Protein AF-X0X326-F1 (afdb_monomer_lite)

Secondary structure (DSSP, 8-state):
-TTSHHHHHHHHHHS--EEEE--HHHHHHHHHHHTTSS----GGG-SS-HHHHHHHHHHHHHHHHTTSSEEEE-TT--HHHHHHHHHHHHHHHHHHHSSS------GGG-TT-S--PPEEEEETTEEEEE---TTGGGGHHHHHHHTT--SEEEEEEEHHHIIIIIHHHHHHHHHTT-EEEEEEE-SSGGG-SHHHHHHHHHHHHHTT--TTSEEEEEESHHHHHHHHHHHHHGGG---EEEEE-STT-

Organism: NCBI:txid412755

Sequence (249 aa):
ALVSPDNRRLMAEAGLLACLEATPDTILRRLQEWEQKPPSERPLLAGPDPLGRIRELKARRQPLYALADVIVETDSLAPPEVAERVAAGWRKLGAWALGCPLRLTLPEERESAGSGEPVWVEAPSARYPVFVEWGALSRLGERMREVGLAERAFIVTDELVGARHGGRVQHALAEAGFESHSCAVPPVEQSKTLETASRIYDWLISHRAERGQAILALGGGMVGDLAGFVAATFLRGVPLVQLPTSLLA

InterPro domains:
  IPR027417 P-loop containing nucleoside triphosphate hydrolase [G3DSA:3.40.50.300] (1-92)
  IPR030960 3-dehydroquinate synthase, N-terminal domain [PF01761] (183-249)
  IPR031322 Shikimate kinase/gluconokinase [PF01202] (3-86)
  IPR050071 Dehydroquinate Synthase [PTHR43622] (119-249)

pLDDT: mean 83.61, std 16.13, range [33.44, 98.38]

Radius of gyration: 22.59 Å; chains: 1; bounding box: 55×41×55 Å

Structure (mmCIF, N/CA/C/O backbone):
data_AF-X0X326-F1
#
_entry.id   AF-X0X326-F1
#
loop_
_atom_site.group_PDB
_atom_site.id
_atom_site.type_symbol
_atom_site.label_atom_id
_atom_site.label_alt_id
_atom_site.label_comp_id
_atom_site.label_asym_id
_atom_site.label_entity_id
_atom_site.label_seq_id
_atom_site.pdbx_PDB_ins_code
_atom_site.Cartn_x
_atom_site.Cartn_y
_atom_site.Cartn_z
_atom_site.occupancy
_atom_site.B_iso_or_equiv
_atom_site.auth_seq_id
_atom_site.auth_comp_id
_atom_site.auth_asym_id
_atom_site.auth_atom_id
_atom_site.pdbx_PDB_model_num
ATOM 1 N N . ALA A 1 1 ? 12.339 -15.086 -17.473 1.00 60.28 1 ALA A N 1
ATOM 2 C CA . ALA A 1 1 ? 11.183 -15.996 -17.358 1.00 60.28 1 ALA A CA 1
ATOM 3 C C . ALA A 1 1 ? 10.793 -16.619 -18.705 1.00 60.28 1 ALA A C 1
ATOM 5 O O . ALA A 1 1 ? 10.937 -17.824 -18.827 1.00 60.28 1 ALA A O 1
ATOM 6 N N . LEU A 1 2 ? 10.435 -15.833 -19.733 1.00 68.25 2 LEU A N 1
ATOM 7 C CA . LEU A 1 2 ? 9.996 -16.331 -21.058 1.00 68.25 2 LEU A CA 1
ATOM 8 C C . LEU A 1 2 ? 11.038 -17.163 -21.850 1.00 68.25 2 LEU A C 1
ATOM 10 O O . LEU A 1 2 ? 10.730 -17.784 -22.861 1.00 68.25 2 LEU A O 1
ATOM 14 N N . VAL A 1 3 ? 12.303 -17.180 -21.423 1.00 75.19 3 VAL A N 1
ATOM 15 C CA . VAL A 1 3 ? 13.356 -17.982 -22.073 1.00 75.19 3 VAL A CA 1
ATOM 16 C C . VAL A 1 3 ? 13.203 -19.478 -21.760 1.00 75.19 3 VAL A C 1
ATOM 18 O O . VAL A 1 3 ? 13.517 -20.304 -22.616 1.00 75.19 3 VAL A O 1
ATOM 21 N N . SER A 1 4 ? 12.662 -19.824 -20.586 1.00 83.56 4 SER A N 1
ATOM 22 C CA . SER A 1 4 ? 12.385 -21.214 -20.206 1.00 83.56 4 SER A CA 1
ATOM 23 C C . SER A 1 4 ? 11.128 -21.733 -20.923 1.00 83.56 4 SER A C 1
ATOM 25 O O . SER A 1 4 ? 10.095 -21.062 -20.845 1.00 83.56 4 SER A O 1
ATOM 27 N N . PRO A 1 5 ? 11.178 -22.899 -21.597 1.00 76.06 5 PRO A N 1
ATOM 28 C CA . PRO A 1 5 ? 10.008 -23.515 -22.226 1.00 76.06 5 PRO A CA 1
ATOM 29 C C . PRO A 1 5 ? 8.851 -23.780 -21.254 1.00 76.06 5 PRO A C 1
ATOM 31 O O . PRO A 1 5 ? 7.709 -23.471 -21.591 1.00 76.06 5 PRO A O 1
ATOM 34 N N . ASP A 1 6 ? 9.141 -24.264 -20.044 1.00 77.06 6 ASP A N 1
ATOM 35 C CA . ASP A 1 6 ? 8.113 -24.597 -19.048 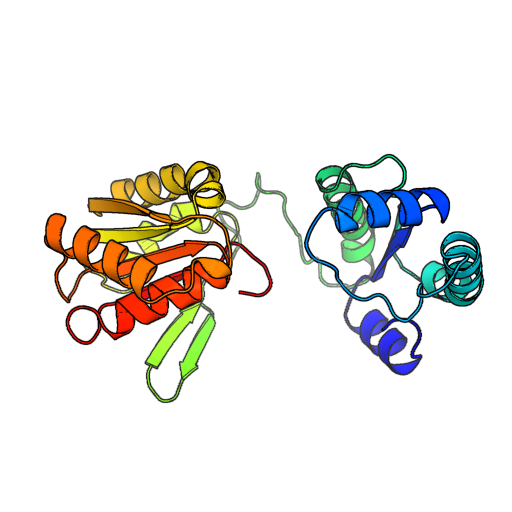1.00 77.06 6 ASP A CA 1
ATOM 36 C C . ASP A 1 6 ? 7.364 -23.347 -18.580 1.00 77.06 6 ASP A C 1
ATOM 38 O O . ASP A 1 6 ? 6.135 -23.319 -18.536 1.00 77.06 6 ASP A O 1
ATOM 42 N N . ASN A 1 7 ? 8.098 -22.257 -18.336 1.00 79.19 7 ASN A N 1
ATOM 43 C CA . ASN A 1 7 ? 7.487 -20.986 -17.956 1.00 79.19 7 ASN A CA 1
ATOM 44 C C . ASN A 1 7 ? 6.649 -20.405 -19.096 1.00 79.19 7 ASN A C 1
ATOM 46 O O . ASN A 1 7 ? 5.605 -19.824 -18.829 1.00 79.19 7 ASN A O 1
ATOM 50 N N . ARG A 1 8 ? 7.082 -20.552 -20.358 1.00 76.50 8 ARG A N 1
ATOM 51 C CA . ARG A 1 8 ? 6.279 -20.102 -21.508 1.00 76.50 8 ARG A CA 1
ATOM 52 C C . ARG A 1 8 ? 4.949 -20.829 -21.572 1.00 76.50 8 ARG A C 1
ATOM 54 O O . ARG A 1 8 ? 3.933 -20.180 -21.777 1.00 76.50 8 ARG A O 1
ATOM 61 N N . ARG A 1 9 ? 4.965 -22.149 -21.384 1.00 70.75 9 ARG A N 1
ATOM 62 C CA . ARG A 1 9 ? 3.750 -22.959 -21.390 1.00 70.75 9 ARG A CA 1
ATOM 63 C C . ARG A 1 9 ? 2.790 -22.521 -20.286 1.00 70.75 9 ARG A C 1
ATOM 65 O O . ARG A 1 9 ? 1.645 -22.213 -20.583 1.00 70.75 9 ARG A O 1
ATOM 72 N N . LEU A 1 10 ? 3.278 -22.410 -19.049 1.00 74.06 10 LEU A N 1
ATOM 73 C CA . LEU A 1 10 ? 2.459 -21.965 -17.918 1.00 74.06 10 LEU A CA 1
ATOM 74 C C . LEU A 1 10 ? 1.890 -20.558 -18.132 1.00 74.06 10 LEU A C 1
ATOM 76 O O . LEU A 1 10 ? 0.732 -20.311 -17.823 1.00 74.06 10 LEU A O 1
ATOM 80 N N . MET A 1 11 ? 2.685 -19.636 -18.679 1.00 71.50 11 MET A N 1
ATOM 81 C CA . MET A 1 11 ? 2.217 -18.278 -18.956 1.00 71.50 11 MET A CA 1
ATOM 82 C C . MET A 1 11 ? 1.165 -18.235 -20.069 1.00 71.50 11 MET A C 1
ATOM 84 O O . MET A 1 11 ? 0.199 -17.495 -19.933 1.00 71.50 11 MET A O 1
ATOM 88 N N . ALA A 1 12 ? 1.331 -19.035 -21.127 1.00 69.38 12 ALA A N 1
ATOM 89 C CA . ALA A 1 12 ? 0.363 -19.134 -22.219 1.00 69.38 12 ALA A CA 1
ATOM 90 C C . ALA A 1 12 ? -0.964 -19.773 -21.772 1.00 69.38 12 ALA A C 1
ATOM 92 O O . ALA A 1 12 ? -2.023 -19.411 -22.271 1.00 69.38 12 ALA A O 1
ATOM 93 N N . GLU A 1 13 ? -0.919 -20.710 -20.820 1.00 68.12 13 GLU A N 1
ATOM 94 C CA . GLU A 1 13 ? -2.116 -21.324 -20.232 1.00 68.12 13 GLU A CA 1
ATOM 95 C C . GLU A 1 13 ? -2.805 -20.399 -19.204 1.00 68.12 13 GLU A C 1
ATOM 97 O O . GLU A 1 13 ? -4.013 -20.497 -19.002 1.00 68.12 13 GLU A O 1
ATOM 102 N N . ALA A 1 14 ? -2.061 -19.491 -18.560 1.00 70.50 14 ALA A N 1
ATOM 103 C CA . ALA A 1 14 ? -2.564 -18.649 -17.471 1.00 70.50 14 ALA A CA 1
ATOM 104 C C . ALA A 1 14 ? -3.168 -17.304 -17.916 1.00 70.50 14 ALA A C 1
ATOM 106 O O . ALA A 1 14 ? -3.918 -16.696 -17.150 1.00 70.50 14 ALA A O 1
ATOM 107 N N . GLY A 1 15 ? -2.850 -16.805 -19.114 1.00 74.06 15 GLY A N 1
ATOM 108 C CA . GLY A 1 15 ? -3.414 -15.546 -19.595 1.00 74.06 15 GLY A CA 1
ATOM 109 C C . GLY A 1 15 ? -2.684 -14.940 -20.787 1.00 74.06 15 GLY A C 1
ATOM 110 O O . GLY A 1 15 ? -1.936 -15.603 -21.493 1.00 74.06 15 GLY A O 1
ATOM 111 N N . LEU A 1 16 ? -2.928 -13.648 -21.002 1.00 80.50 16 LEU A N 1
ATOM 112 C CA . LEU A 1 16 ? -2.357 -12.890 -22.111 1.00 80.50 16 LEU A CA 1
ATOM 113 C C . LEU A 1 16 ? -0.905 -12.494 -21.834 1.00 80.50 16 LEU A C 1
ATOM 115 O O . LEU A 1 16 ? -0.589 -11.867 -20.819 1.00 80.50 16 LEU A O 1
A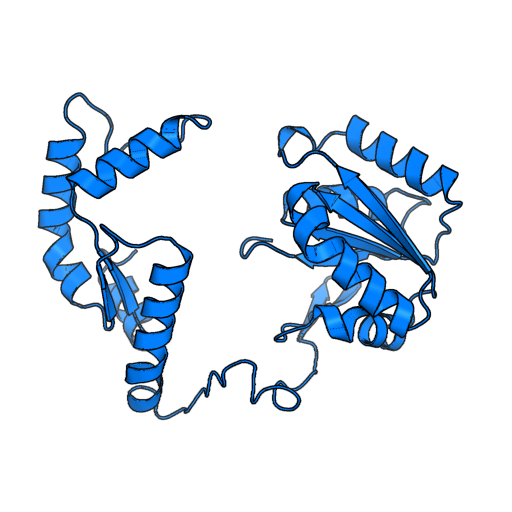TOM 119 N N . LEU A 1 17 ? -0.039 -12.776 -22.796 1.00 82.25 17 LEU A N 1
ATOM 120 C CA . LEU A 1 17 ? 1.360 -12.389 -22.807 1.00 82.25 17 LEU A CA 1
ATOM 121 C C . LEU A 1 17 ? 1.542 -11.060 -23.544 1.00 82.25 17 LEU A C 1
ATOM 123 O O . LEU A 1 17 ? 1.350 -10.968 -24.755 1.00 82.25 17 LEU A O 1
ATOM 127 N N . ALA A 1 18 ? 1.978 -10.029 -22.819 1.00 88.62 18 ALA A N 1
ATOM 128 C CA . ALA A 1 18 ? 2.386 -8.754 -23.403 1.00 88.62 18 ALA A CA 1
ATOM 129 C C . ALA A 1 18 ? 3.917 -8.608 -23.400 1.00 88.62 18 ALA A C 1
ATOM 131 O O . ALA A 1 18 ? 4.566 -8.757 -22.362 1.00 88.62 18 ALA A O 1
ATOM 132 N N . CYS A 1 19 ? 4.500 -8.278 -24.551 1.00 89.06 19 CYS A N 1
ATOM 133 C CA . CYS A 1 19 ? 5.911 -7.943 -24.708 1.00 89.06 19 CYS A CA 1
ATOM 134 C C . CYS A 1 19 ? 6.078 -6.438 -24.947 1.00 89.06 19 CYS A C 1
ATOM 136 O O . CYS A 1 19 ? 5.490 -5.875 -25.869 1.00 89.06 19 CYS A O 1
ATOM 138 N N . LEU A 1 20 ? 6.896 -5.788 -24.115 1.00 93.94 20 LEU A N 1
ATOM 139 C CA . LEU A 1 20 ? 7.292 -4.395 -24.303 1.00 93.94 20 LEU A CA 1
ATOM 140 C C . LEU A 1 20 ? 8.589 -4.359 -25.111 1.00 93.94 20 LEU A C 1
ATOM 142 O O . LEU A 1 20 ? 9.641 -4.776 -24.626 1.00 93.94 20 LEU A O 1
ATOM 146 N N . GLU A 1 21 ? 8.497 -3.871 -26.339 1.00 92.06 21 GLU A N 1
ATOM 147 C CA . GLU A 1 21 ? 9.585 -3.851 -27.305 1.00 92.06 21 GLU A CA 1
ATOM 148 C C . GLU A 1 21 ? 10.222 -2.457 -27.364 1.00 92.06 21 GLU A C 1
ATOM 150 O O . GLU A 1 21 ? 9.542 -1.433 -27.260 1.00 92.06 21 GLU A O 1
ATOM 155 N N . ALA A 1 22 ? 11.546 -2.406 -27.485 1.00 93.44 22 ALA A N 1
ATOM 156 C CA . ALA A 1 22 ? 12.295 -1.157 -27.612 1.00 93.44 22 ALA A CA 1
ATOM 157 C C . ALA A 1 22 ? 13.581 -1.383 -28.404 1.00 93.44 22 ALA A C 1
ATOM 159 O O . ALA A 1 22 ? 14.218 -2.436 -28.284 1.00 93.44 22 ALA A O 1
ATOM 160 N N . THR A 1 23 ? 14.020 -0.408 -29.195 1.00 93.50 23 THR A N 1
ATOM 161 C CA . THR A 1 23 ? 15.318 -0.496 -29.881 1.00 93.50 23 THR A CA 1
ATOM 162 C C . THR A 1 23 ? 16.475 -0.621 -28.875 1.00 93.50 23 THR A C 1
ATOM 164 O O . THR A 1 23 ? 16.384 -0.097 -27.760 1.00 93.50 23 THR A O 1
ATOM 167 N N . PRO A 1 24 ? 17.581 -1.310 -29.231 1.00 93.75 24 PRO A N 1
ATOM 168 C CA . PRO A 1 24 ? 18.766 -1.400 -28.372 1.00 93.75 24 PRO A CA 1
ATOM 169 C C . PRO A 1 24 ? 19.257 -0.038 -27.871 1.00 93.75 24 PRO A C 1
ATOM 171 O O . PRO A 1 24 ? 19.632 0.094 -26.708 1.00 93.75 24 PRO A O 1
ATOM 174 N N . ASP A 1 25 ? 19.193 0.973 -28.735 1.00 92.94 25 ASP A N 1
ATOM 175 C CA . ASP A 1 25 ? 19.602 2.342 -28.447 1.00 92.94 25 ASP A CA 1
ATOM 176 C C . ASP A 1 25 ? 18.660 3.015 -27.431 1.00 92.94 25 ASP A C 1
ATOM 178 O O . ASP A 1 25 ? 19.130 3.598 -26.452 1.00 92.94 25 ASP A O 1
ATOM 182 N N . THR A 1 26 ? 17.334 2.853 -27.564 1.00 93.31 26 THR A N 1
ATOM 183 C CA . THR A 1 26 ? 16.389 3.328 -26.538 1.00 93.31 26 THR A CA 1
ATOM 184 C C . THR A 1 26 ? 16.575 2.612 -25.205 1.00 93.31 26 THR A C 1
ATOM 186 O O . THR A 1 26 ? 16.497 3.261 -24.160 1.00 93.31 26 THR A O 1
ATOM 189 N N . ILE A 1 27 ? 16.816 1.296 -25.218 1.00 91.75 27 ILE A N 1
ATOM 190 C CA . ILE A 1 27 ? 17.079 0.535 -23.993 1.00 91.75 27 ILE A CA 1
ATOM 191 C C . ILE A 1 27 ? 18.291 1.141 -23.291 1.00 91.75 27 ILE A C 1
ATOM 193 O O . ILE A 1 27 ? 18.153 1.560 -22.146 1.00 91.75 27 ILE A O 1
ATOM 197 N N . LEU A 1 28 ? 19.435 1.250 -23.976 1.00 90.81 28 LEU A N 1
ATOM 198 C CA . LEU A 1 28 ? 20.670 1.773 -23.390 1.00 90.81 28 LEU A CA 1
ATOM 199 C C . LEU A 1 28 ? 20.484 3.179 -22.812 1.00 90.81 28 LEU A C 1
ATOM 201 O O . LEU A 1 28 ? 20.848 3.407 -21.661 1.00 90.81 28 LEU A O 1
ATOM 205 N N . ARG A 1 29 ? 19.856 4.085 -23.571 1.00 90.38 29 ARG A N 1
ATOM 206 C CA . ARG A 1 29 ? 19.552 5.448 -23.113 1.00 90.38 29 ARG A CA 1
ATOM 207 C C . ARG A 1 29 ? 18.758 5.443 -21.803 1.00 90.38 29 ARG A C 1
ATOM 209 O O . ARG A 1 29 ? 19.161 6.092 -20.844 1.00 90.38 29 ARG A O 1
ATOM 216 N N . ARG A 1 30 ? 17.674 4.660 -21.727 1.00 89.56 30 ARG A N 1
ATOM 217 C CA . ARG A 1 30 ? 16.842 4.547 -20.513 1.00 89.56 30 ARG A CA 1
ATOM 218 C C . ARG A 1 30 ? 17.613 3.966 -19.330 1.00 89.56 30 ARG A C 1
ATOM 220 O O . ARG A 1 30 ? 17.341 4.334 -18.192 1.00 89.56 30 ARG A O 1
ATOM 227 N N . LEU A 1 31 ? 18.559 3.053 -19.575 1.00 86.38 31 LEU A N 1
ATOM 228 C CA . LEU A 1 31 ? 19.410 2.517 -18.509 1.00 86.38 31 LEU A CA 1
ATOM 229 C C . LEU A 1 31 ? 20.348 3.591 -17.952 1.00 86.38 31 LEU A C 1
ATOM 231 O O . LEU A 1 31 ? 20.452 3.713 -16.737 1.00 86.38 31 LEU A O 1
ATOM 235 N N . GLN A 1 32 ? 20.964 4.388 -18.826 1.00 83.31 32 GLN A N 1
ATOM 236 C CA . GLN A 1 32 ? 21.873 5.472 -18.442 1.00 83.31 32 GLN A CA 1
ATOM 237 C C . GLN A 1 32 ? 21.152 6.600 -17.690 1.00 83.31 32 GLN A C 1
ATOM 239 O O . GLN A 1 32 ? 21.672 7.117 -16.706 1.00 83.31 32 GLN A O 1
ATOM 244 N N . GLU A 1 33 ? 19.934 6.954 -18.109 1.00 81.50 33 GLU A N 1
ATOM 245 C CA . GLU A 1 33 ? 19.073 7.904 -17.388 1.00 81.50 33 GLU A CA 1
ATOM 246 C C . GLU A 1 33 ? 18.697 7.383 -15.987 1.00 81.50 33 GLU A C 1
ATOM 248 O O . GLU A 1 33 ? 18.594 8.157 -15.036 1.00 81.50 33 GLU A O 1
ATOM 253 N N . TRP A 1 34 ? 18.527 6.065 -15.836 1.00 68.69 34 TRP A N 1
ATOM 254 C CA . TRP A 1 34 ? 18.172 5.424 -14.567 1.00 68.69 34 TRP A CA 1
ATOM 255 C C . TRP A 1 34 ? 19.364 5.243 -13.611 1.00 68.69 34 TRP A C 1
ATOM 257 O O . TRP A 1 34 ? 19.184 5.319 -12.399 1.00 68.69 34 TRP A O 1
ATOM 267 N N . GLU A 1 35 ? 20.579 5.034 -14.127 1.00 59.47 35 GLU A N 1
ATOM 268 C CA . GLU A 1 35 ? 21.825 4.884 -13.345 1.00 59.47 35 GLU A CA 1
ATOM 269 C C . GLU A 1 35 ? 22.285 6.177 -12.642 1.00 59.47 35 GLU A C 1
ATOM 271 O O . GLU A 1 35 ? 23.213 6.150 -11.839 1.00 59.47 35 GLU A O 1
ATOM 276 N N . GLN A 1 36 ? 21.589 7.299 -12.858 1.00 57.00 36 GLN A N 1
ATOM 277 C CA . GLN A 1 36 ? 21.713 8.510 -12.033 1.00 57.00 36 GLN A CA 1
ATOM 278 C C . GLN A 1 36 ? 21.082 8.347 -10.623 1.00 57.00 36 GLN A C 1
ATOM 280 O O . GLN A 1 36 ? 21.156 9.258 -9.799 1.00 57.00 36 GLN A O 1
ATOM 285 N N . LYS A 1 37 ? 20.470 7.188 -10.328 1.00 55.09 37 LYS A N 1
ATOM 286 C CA . LYS A 1 37 ? 20.000 6.699 -9.010 1.00 55.09 37 LYS A CA 1
ATOM 287 C C . LYS A 1 37 ? 20.887 5.506 -8.576 1.00 55.09 37 LYS A C 1
ATOM 289 O O . LYS A 1 37 ? 21.534 4.936 -9.450 1.00 55.09 37 LYS A O 1
ATOM 294 N N . PRO A 1 38 ? 20.992 5.131 -7.277 1.00 49.06 38 PRO A N 1
ATOM 295 C CA . PRO A 1 38 ? 22.077 4.263 -6.788 1.00 49.06 38 PRO A CA 1
ATOM 296 C C . PRO A 1 38 ? 22.215 2.958 -7.593 1.00 49.06 38 PRO A C 1
ATOM 298 O O . PRO A 1 38 ? 21.210 2.434 -8.082 1.00 49.06 38 PRO A O 1
ATOM 301 N N . PRO A 1 39 ? 23.447 2.437 -7.753 1.00 54.22 39 PRO A N 1
ATOM 302 C CA . PRO A 1 39 ? 23.761 1.487 -8.810 1.00 54.22 39 PRO A CA 1
ATOM 303 C C . PRO A 1 39 ? 23.038 0.158 -8.594 1.00 54.22 39 PRO A C 1
ATOM 305 O O . PRO A 1 39 ? 23.301 -0.569 -7.639 1.00 54.22 39 PRO A O 1
ATOM 308 N N . SER A 1 40 ? 22.150 -0.192 -9.524 1.00 58.75 40 SER A N 1
ATOM 309 C CA . SER A 1 40 ? 21.741 -1.580 -9.710 1.00 58.75 40 SER A CA 1
ATOM 310 C C . SER A 1 40 ? 22.829 -2.275 -10.529 1.00 58.75 40 SER A C 1
ATOM 312 O O . SER A 1 40 ? 22.989 -1.953 -11.709 1.00 58.75 40 SER A O 1
ATOM 314 N N . GLU A 1 41 ? 23.582 -3.209 -9.949 1.00 66.62 41 GLU A N 1
ATOM 315 C CA . GLU A 1 41 ? 24.522 -4.020 -10.728 1.00 66.62 41 GLU A CA 1
ATOM 316 C C . GLU A 1 41 ? 23.772 -4.800 -11.819 1.00 66.62 41 GLU A C 1
ATOM 318 O O . GLU A 1 41 ? 22.749 -5.443 -11.570 1.00 66.62 41 GLU A O 1
ATOM 323 N N . ARG A 1 42 ? 24.281 -4.749 -13.057 1.00 77.00 42 ARG A N 1
ATOM 324 C CA . ARG A 1 42 ? 23.707 -5.438 -14.225 1.00 77.00 42 ARG A CA 1
ATOM 325 C C . ARG A 1 42 ? 24.728 -6.425 -14.798 1.00 77.00 42 ARG A C 1
ATOM 327 O O . ARG A 1 42 ? 25.344 -6.127 -15.820 1.00 77.00 42 ARG A O 1
ATOM 334 N N . PRO A 1 43 ? 24.887 -7.626 -14.209 1.00 81.62 43 PRO A N 1
ATOM 335 C CA . PRO A 1 43 ? 25.932 -8.577 -14.604 1.00 81.62 43 PRO A CA 1
ATOM 336 C C . PRO A 1 43 ? 25.921 -8.951 -16.093 1.00 81.62 43 PRO A C 1
ATOM 338 O O . PRO A 1 43 ? 26.966 -9.185 -16.688 1.00 81.62 43 PRO A O 1
ATOM 341 N N . LEU A 1 44 ? 24.742 -8.978 -16.728 1.00 82.31 44 LEU A N 1
ATOM 342 C CA . LEU A 1 44 ? 24.598 -9.312 -18.152 1.00 82.31 44 LEU A CA 1
ATOM 343 C C . LEU A 1 44 ? 25.025 -8.194 -19.112 1.00 82.31 44 LEU A C 1
ATOM 345 O O . LEU A 1 44 ? 25.181 -8.473 -20.300 1.00 82.31 44 LEU A O 1
ATOM 349 N N . LEU A 1 45 ? 25.173 -6.965 -18.615 1.00 83.25 45 LEU A N 1
ATOM 350 C CA . LEU A 1 45 ? 25.589 -5.780 -19.371 1.00 83.25 45 LEU A CA 1
ATOM 351 C C . LEU A 1 45 ? 26.927 -5.216 -18.869 1.00 83.25 45 LEU A C 1
ATOM 353 O O . LEU A 1 45 ? 27.348 -4.158 -19.324 1.00 83.25 45 LEU A O 1
ATOM 357 N N . ALA A 1 46 ? 27.590 -5.912 -17.942 1.00 75.75 46 ALA A N 1
ATOM 358 C CA . ALA A 1 46 ? 28.897 -5.527 -17.439 1.00 75.75 46 ALA A CA 1
ATOM 359 C C . ALA A 1 46 ? 29.954 -5.639 -18.550 1.00 75.75 46 ALA A C 1
ATOM 361 O O . ALA A 1 46 ? 30.003 -6.636 -19.274 1.00 75.75 46 ALA A O 1
ATOM 362 N N . GLY A 1 47 ? 30.811 -4.623 -18.667 1.00 79.50 47 GLY A N 1
ATOM 363 C CA . GLY A 1 47 ? 31.904 -4.588 -19.637 1.00 79.50 47 GLY A CA 1
ATOM 364 C C . GLY A 1 47 ? 31.911 -3.334 -20.522 1.00 79.50 47 GLY A C 1
ATOM 365 O O . GLY A 1 47 ? 31.105 -2.428 -20.323 1.00 79.50 47 GLY A O 1
ATOM 366 N N . PRO A 1 48 ? 32.843 -3.269 -21.492 1.00 80.69 48 PRO A N 1
ATOM 367 C CA . PRO A 1 48 ? 33.130 -2.053 -22.257 1.00 80.69 48 PRO A CA 1
ATOM 368 C C . PRO A 1 48 ? 32.128 -1.742 -23.382 1.00 80.69 48 PRO A C 1
ATOM 370 O O . PRO A 1 48 ? 32.092 -0.605 -23.840 1.00 80.69 48 PRO A O 1
ATOM 373 N N . ASP A 1 49 ? 31.312 -2.710 -23.824 1.00 89.38 49 ASP A N 1
ATOM 374 C CA . ASP A 1 49 ? 30.305 -2.513 -24.884 1.00 89.38 49 ASP A CA 1
ATOM 375 C C . ASP A 1 49 ? 28.900 -3.008 -24.474 1.00 89.38 49 ASP A C 1
ATOM 377 O O . ASP A 1 49 ? 28.448 -4.086 -24.885 1.00 89.38 49 ASP A O 1
ATOM 381 N N . PRO A 1 50 ? 28.168 -2.227 -23.658 1.00 89.25 50 PRO A N 1
ATOM 382 C CA . PRO A 1 50 ? 26.797 -2.555 -23.279 1.00 89.25 50 PRO A CA 1
ATOM 383 C C . PRO A 1 50 ? 25.831 -2.592 -24.472 1.00 89.25 50 PRO A C 1
ATOM 385 O O . PRO A 1 50 ? 24.901 -3.400 -24.479 1.00 89.25 50 PRO A O 1
ATOM 388 N N . LEU A 1 51 ? 26.038 -1.755 -25.497 1.00 90.94 51 LEU A N 1
ATOM 389 C CA . LEU A 1 51 ? 25.145 -1.668 -26.656 1.00 90.94 51 LEU A CA 1
ATOM 390 C C . LEU A 1 51 ? 25.212 -2.935 -27.511 1.00 90.94 51 LEU A C 1
ATOM 392 O O . LEU A 1 51 ? 24.172 -3.505 -27.857 1.00 90.94 51 LEU A O 1
ATOM 396 N N . GLY A 1 52 ? 26.423 -3.405 -27.821 1.00 90.56 52 GLY A N 1
ATOM 397 C CA . GLY A 1 52 ? 26.636 -4.673 -28.516 1.00 90.56 52 GLY A CA 1
ATOM 398 C C . GLY A 1 52 ? 26.032 -5.844 -27.746 1.00 90.56 52 GLY A C 1
ATOM 399 O O . GLY A 1 52 ? 25.359 -6.696 -28.333 1.00 90.56 52 GLY A O 1
ATOM 400 N N . ARG A 1 53 ? 26.149 -5.835 -26.413 1.00 91.56 53 ARG A N 1
ATOM 401 C CA . ARG A 1 53 ? 25.564 -6.874 -25.561 1.00 91.56 53 ARG A CA 1
ATOM 402 C C . ARG A 1 53 ? 24.036 -6.853 -25.554 1.00 91.56 53 ARG A C 1
ATOM 404 O O . ARG A 1 53 ? 23.417 -7.915 -25.628 1.00 91.56 53 ARG A O 1
ATOM 411 N N . ILE A 1 54 ? 23.413 -5.672 -25.529 1.00 91.69 54 ILE A N 1
ATOM 412 C CA . ILE A 1 54 ? 21.954 -5.529 -25.681 1.00 91.69 54 ILE A CA 1
ATOM 413 C C . ILE A 1 54 ? 21.511 -6.074 -27.044 1.00 91.69 54 ILE A C 1
ATOM 415 O O . ILE A 1 54 ? 20.550 -6.843 -27.101 1.00 91.69 54 ILE A O 1
ATOM 419 N N . ARG A 1 55 ? 22.221 -5.732 -28.129 1.00 91.44 55 ARG A N 1
ATOM 420 C CA . ARG A 1 55 ? 21.928 -6.235 -29.483 1.00 91.44 55 ARG A CA 1
ATOM 421 C C . ARG A 1 55 ? 21.988 -7.759 -29.546 1.00 91.44 55 ARG A C 1
ATOM 423 O O . ARG A 1 55 ? 21.049 -8.376 -30.040 1.00 91.44 55 ARG A O 1
ATOM 430 N N . GLU A 1 56 ? 23.031 -8.368 -28.991 1.00 91.44 56 GLU A N 1
ATOM 431 C CA . GLU A 1 56 ? 23.189 -9.826 -28.946 1.00 91.44 56 GLU A CA 1
ATOM 432 C C . GLU A 1 56 ? 22.072 -10.505 -28.135 1.00 91.44 56 GLU A C 1
ATOM 434 O O . GLU A 1 56 ? 21.448 -11.468 -28.590 1.00 91.44 56 GLU A O 1
ATOM 439 N N . LEU A 1 57 ? 21.781 -9.989 -26.934 1.00 90.44 57 LEU A N 1
ATOM 440 C CA . LEU A 1 57 ? 20.726 -10.519 -26.069 1.00 90.44 57 LEU A CA 1
ATOM 441 C C . LEU A 1 57 ? 19.354 -10.430 -26.735 1.00 90.44 57 LEU A C 1
ATOM 443 O O . LEU A 1 57 ? 18.573 -11.381 -26.645 1.00 90.44 57 LEU A O 1
ATOM 447 N N . LYS A 1 58 ? 19.068 -9.304 -27.393 1.00 89.00 58 LYS A N 1
ATOM 448 C CA . LYS A 1 58 ? 17.816 -9.092 -28.112 1.00 89.00 58 LYS A CA 1
ATOM 449 C C . LYS A 1 58 ? 17.725 -10.022 -29.316 1.00 89.00 58 LYS A C 1
ATOM 451 O O . LYS A 1 58 ? 16.752 -10.755 -29.403 1.00 89.00 58 LYS A O 1
ATOM 456 N N . ALA A 1 59 ? 18.760 -10.113 -30.150 1.00 86.06 59 ALA A N 1
ATOM 457 C CA . ALA A 1 59 ? 18.782 -11.024 -31.297 1.00 86.06 59 ALA A CA 1
ATOM 458 C C . ALA A 1 59 ? 18.519 -12.484 -30.888 1.00 86.06 59 ALA A C 1
ATOM 460 O O . ALA A 1 59 ? 17.708 -13.170 -31.506 1.00 86.06 59 ALA A O 1
ATOM 461 N N . ARG A 1 60 ? 19.131 -12.943 -29.787 1.00 86.25 60 ARG A N 1
ATOM 462 C CA . ARG A 1 60 ? 18.929 -14.303 -29.267 1.00 86.25 60 ARG A CA 1
ATOM 463 C C . ARG A 1 60 ? 17.513 -14.552 -28.738 1.00 86.25 60 ARG A C 1
ATOM 465 O O . ARG A 1 60 ? 17.043 -15.685 -28.768 1.00 86.25 60 ARG A O 1
ATOM 472 N N . ARG A 1 61 ? 16.851 -13.528 -28.192 1.00 86.62 61 ARG A N 1
ATOM 473 C CA . ARG A 1 61 ? 15.549 -13.658 -27.513 1.00 86.62 61 ARG A CA 1
ATOM 474 C C . ARG A 1 61 ? 14.365 -13.217 -28.371 1.00 86.62 61 ARG A C 1
ATOM 476 O O . ARG A 1 61 ? 13.248 -13.619 -28.062 1.00 86.62 61 ARG A O 1
ATOM 483 N N . GLN A 1 62 ? 14.596 -12.470 -29.450 1.00 83.12 62 GLN A N 1
ATOM 484 C CA . GLN A 1 62 ? 13.553 -11.938 -30.326 1.00 83.12 62 GLN A CA 1
ATOM 485 C C . GLN A 1 62 ? 12.585 -13.011 -30.840 1.00 83.12 62 GLN A C 1
ATOM 487 O O . GLN A 1 62 ? 11.382 -12.765 -30.779 1.00 83.12 62 GLN A O 1
ATOM 492 N N . PRO A 1 63 ? 13.040 -14.216 -31.254 1.00 80.81 63 PRO A N 1
ATOM 493 C CA . PRO A 1 63 ? 12.118 -15.263 -31.693 1.00 80.81 63 PRO A CA 1
ATOM 494 C C . PRO A 1 63 ? 11.137 -15.701 -30.601 1.00 80.81 63 PRO A C 1
ATOM 496 O O . PRO A 1 63 ? 10.040 -16.146 -30.904 1.00 80.81 63 PRO A O 1
ATOM 499 N N . LEU A 1 64 ? 11.522 -15.569 -29.328 1.00 77.56 64 LEU A N 1
ATOM 500 C CA . LEU A 1 64 ? 10.677 -15.907 -28.184 1.00 77.56 64 LEU A CA 1
ATOM 501 C C . LEU A 1 64 ? 9.738 -14.759 -27.813 1.00 77.56 64 LEU A C 1
ATOM 503 O O . LEU A 1 64 ? 8.610 -15.002 -27.407 1.00 77.56 64 LEU A O 1
ATOM 507 N N . TYR A 1 65 ? 10.199 -13.515 -27.939 1.00 79.31 65 TYR A N 1
ATOM 508 C CA . TYR A 1 65 ? 9.390 -12.322 -27.677 1.00 79.31 65 TYR A CA 1
ATOM 509 C C . TYR A 1 65 ? 8.287 -12.136 -28.720 1.00 79.31 65 TYR A C 1
ATOM 511 O O . TYR A 1 65 ? 7.183 -11.731 -28.374 1.00 79.31 65 TYR A O 1
ATOM 519 N N . ALA A 1 66 ? 8.558 -12.523 -29.969 1.00 77.56 66 ALA A N 1
ATOM 520 C CA . ALA A 1 66 ? 7.583 -12.519 -31.054 1.00 77.56 66 ALA A CA 1
ATOM 521 C C . ALA A 1 66 ? 6.397 -13.482 -30.835 1.00 77.56 66 ALA A C 1
ATOM 523 O O . ALA A 1 66 ? 5.411 -13.386 -31.555 1.00 77.56 66 ALA A O 1
ATOM 524 N N . LEU A 1 67 ? 6.481 -14.394 -29.856 1.00 76.12 67 LEU A N 1
ATOM 525 C CA . LEU A 1 67 ? 5.384 -15.295 -29.480 1.00 76.12 67 LEU A CA 1
ATOM 526 C C . LEU A 1 67 ? 4.366 -14.650 -28.526 1.00 76.12 67 LEU A C 1
ATOM 528 O O . LEU A 1 67 ? 3.414 -15.316 -28.135 1.00 76.12 67 LEU A O 1
ATOM 532 N N . ALA A 1 68 ? 4.583 -13.407 -28.092 1.00 81.31 68 ALA A N 1
ATOM 533 C CA . ALA A 1 68 ? 3.638 -12.705 -27.233 1.00 81.31 68 ALA A CA 1
ATOM 534 C C . ALA A 1 68 ? 2.345 -12.361 -27.988 1.00 81.31 68 ALA A C 1
ATOM 536 O O . ALA A 1 68 ? 2.386 -11.962 -29.151 1.00 81.31 68 ALA A O 1
ATOM 537 N N . ASP A 1 69 ? 1.210 -12.443 -27.296 1.00 79.62 69 ASP A N 1
ATOM 538 C CA . ASP A 1 69 ? -0.105 -12.106 -27.850 1.00 79.62 69 ASP A CA 1
ATOM 539 C C . ASP A 1 69 ? -0.217 -10.612 -28.187 1.00 79.62 69 ASP A C 1
ATOM 541 O O . ASP A 1 69 ? -0.887 -10.216 -29.141 1.00 79.62 69 ASP A O 1
ATOM 545 N N . VAL A 1 70 ? 0.446 -9.764 -27.394 1.00 86.00 70 VAL A N 1
ATOM 546 C CA . VAL A 1 70 ? 0.503 -8.314 -27.599 1.00 86.00 70 VAL A CA 1
ATOM 547 C C . VAL A 1 70 ? 1.952 -7.860 -27.597 1.00 86.00 70 VAL A C 1
ATOM 549 O O . VAL A 1 70 ? 2.677 -8.083 -26.632 1.00 86.00 70 VAL A O 1
ATOM 552 N N . ILE A 1 71 ? 2.361 -7.145 -28.642 1.00 87.62 71 ILE A N 1
ATOM 553 C CA . ILE A 1 71 ? 3.664 -6.480 -28.706 1.00 87.62 71 ILE A CA 1
ATOM 554 C C . ILE A 1 71 ? 3.428 -4.970 -28.689 1.00 87.62 71 ILE A C 1
ATOM 556 O O . ILE A 1 71 ? 2.684 -4.435 -29.513 1.00 87.62 71 ILE A O 1
ATOM 560 N N . VAL A 1 72 ? 4.044 -4.281 -27.731 1.00 91.56 72 VAL A N 1
ATOM 561 C CA . VAL A 1 72 ? 3.959 -2.826 -27.585 1.00 91.56 72 VAL A CA 1
ATOM 562 C C . VAL A 1 72 ? 5.333 -2.230 -27.831 1.00 91.56 72 VAL A C 1
ATOM 564 O O . VAL A 1 72 ? 6.221 -2.355 -26.994 1.00 91.56 72 VAL A O 1
ATOM 567 N N . GLU A 1 73 ? 5.498 -1.556 -28.964 1.00 92.69 73 GLU A N 1
ATOM 568 C CA . GLU A 1 73 ? 6.679 -0.735 -29.230 1.00 92.69 73 GLU A CA 1
ATOM 569 C C . GLU A 1 73 ? 6.661 0.494 -28.323 1.00 92.69 73 GLU A C 1
ATOM 571 O O . GLU A 1 73 ? 5.701 1.264 -28.306 1.00 92.69 73 GLU A O 1
ATOM 576 N N . THR A 1 74 ? 7.716 0.658 -27.534 1.00 95.25 74 THR A N 1
ATOM 577 C CA . THR A 1 74 ? 7.772 1.661 -26.469 1.00 95.25 74 THR A CA 1
ATOM 578 C C . THR A 1 74 ? 8.725 2.808 -26.769 1.00 95.25 74 THR A C 1
ATOM 580 O O . THR A 1 74 ? 8.810 3.713 -25.947 1.00 95.25 74 THR A O 1
ATOM 583 N N . ASP A 1 75 ? 9.451 2.802 -27.893 1.00 92.31 75 ASP A N 1
ATOM 584 C CA . ASP A 1 75 ? 10.547 3.745 -28.174 1.00 92.31 75 ASP A CA 1
ATOM 585 C C . ASP A 1 75 ? 10.178 5.223 -27.989 1.00 92.31 75 ASP A C 1
ATOM 587 O O . ASP A 1 75 ? 10.969 5.998 -27.444 1.00 92.31 75 ASP A O 1
ATOM 591 N N . SER A 1 76 ? 8.964 5.592 -28.395 1.00 91.44 76 SER A N 1
ATOM 592 C CA . SER A 1 76 ? 8.438 6.959 -28.366 1.00 91.44 76 SER A CA 1
ATOM 593 C C . SER A 1 76 ? 7.285 7.160 -27.379 1.00 91.44 76 SER A C 1
ATOM 595 O O . SER A 1 76 ? 6.592 8.166 -27.475 1.00 91.44 76 SER A O 1
ATOM 597 N N . LEU A 1 77 ? 7.042 6.205 -26.475 1.00 90.38 77 LEU A N 1
ATOM 598 C CA . LEU A 1 77 ? 5.902 6.242 -25.556 1.00 90.38 77 LEU A CA 1
ATOM 599 C C . LEU A 1 77 ? 6.338 6.543 -24.122 1.00 90.38 77 LEU A C 1
ATOM 601 O O . LEU A 1 77 ? 7.315 5.975 -23.617 1.00 90.38 77 LEU A O 1
ATOM 605 N N . ALA A 1 78 ? 5.565 7.387 -23.443 1.00 90.00 78 ALA A N 1
ATOM 606 C CA . ALA A 1 78 ? 5.640 7.563 -22.001 1.00 90.00 78 ALA A CA 1
ATOM 607 C C . ALA A 1 78 ? 4.994 6.363 -21.271 1.00 90.00 78 ALA A C 1
ATOM 609 O O . ALA A 1 78 ? 4.107 5.705 -21.822 1.00 90.00 78 ALA A O 1
ATOM 610 N N . PRO A 1 79 ? 5.369 6.072 -20.009 1.00 90.69 79 PRO A N 1
ATOM 611 C CA . PRO A 1 79 ? 4.822 4.930 -19.269 1.00 90.69 79 PRO A CA 1
ATOM 612 C C . PRO A 1 79 ? 3.281 4.841 -19.222 1.00 90.69 79 PRO A C 1
ATOM 614 O O . PRO A 1 79 ? 2.767 3.733 -19.391 1.00 90.69 79 PRO A O 1
ATOM 617 N N . PRO A 1 80 ? 2.518 5.947 -19.065 1.00 85.69 80 PRO A N 1
ATOM 618 C CA . PRO A 1 80 ? 1.054 5.890 -19.117 1.00 85.69 80 PRO A CA 1
ATOM 619 C C . PRO A 1 80 ? 0.513 5.427 -20.478 1.00 85.69 80 PRO A C 1
ATOM 621 O O . PRO A 1 80 ? -0.435 4.651 -20.536 1.00 85.69 80 PRO A O 1
ATOM 624 N N . GLU A 1 81 ? 1.143 5.846 -21.576 1.00 89.94 81 GLU A N 1
ATOM 625 C CA . GLU A 1 81 ? 0.736 5.469 -22.936 1.00 89.94 81 GLU A CA 1
ATOM 626 C C . GLU A 1 81 ? 1.040 3.996 -23.222 1.00 89.94 81 GLU A C 1
ATOM 628 O O . GLU A 1 81 ? 0.250 3.300 -23.862 1.00 89.94 81 GLU A O 1
ATOM 633 N N . VAL A 1 82 ? 2.167 3.494 -22.704 1.00 92.25 82 VAL A N 1
ATOM 634 C CA . VAL A 1 82 ? 2.497 2.064 -22.749 1.00 92.25 82 VAL A CA 1
ATOM 635 C C . VAL A 1 82 ? 1.430 1.254 -22.011 1.00 92.25 82 VAL A C 1
ATOM 637 O O . VAL A 1 82 ? 0.936 0.265 -22.555 1.00 92.25 82 VAL A O 1
ATOM 640 N N . ALA A 1 83 ? 1.039 1.683 -20.806 1.00 88.50 83 ALA A N 1
ATOM 641 C CA . ALA A 1 83 ? 0.010 1.013 -20.014 1.00 88.50 83 ALA A CA 1
ATOM 642 C C . ALA A 1 83 ? -1.344 0.973 -20.742 1.00 88.50 83 ALA A C 1
ATOM 644 O O . ALA A 1 83 ? -1.956 -0.093 -20.839 1.00 88.50 83 ALA A O 1
ATOM 645 N N . GLU A 1 84 ? -1.772 2.092 -21.332 1.00 86.06 84 GLU A N 1
ATOM 646 C CA . GLU A 1 84 ? -2.987 2.153 -22.156 1.00 86.06 84 GLU A CA 1
ATOM 647 C C . GLU A 1 84 ? -2.939 1.179 -23.336 1.00 86.06 84 GLU A C 1
ATOM 649 O O . GLU A 1 84 ? -3.919 0.493 -23.635 1.00 86.06 84 GLU A O 1
ATOM 654 N N . ARG A 1 85 ? -1.783 1.059 -23.995 1.00 86.81 85 ARG A N 1
ATOM 655 C CA . ARG A 1 85 ? -1.620 0.189 -25.164 1.00 86.81 85 ARG A CA 1
ATOM 656 C C . ARG A 1 85 ? -1.644 -1.295 -24.799 1.00 86.81 85 ARG A C 1
ATOM 658 O O . ARG A 1 85 ? -2.257 -2.082 -25.521 1.00 86.81 85 ARG A O 1
ATOM 665 N N . VAL A 1 86 ? -1.072 -1.666 -23.652 1.00 88.62 86 VAL A N 1
ATOM 666 C CA . VAL A 1 86 ? -1.216 -3.017 -23.080 1.00 88.62 86 VAL A CA 1
ATOM 667 C C . VAL A 1 86 ? -2.680 -3.295 -22.731 1.00 88.62 86 VAL A C 1
ATOM 669 O O . VAL A 1 86 ? -3.225 -4.321 -23.141 1.00 88.62 86 VAL A O 1
ATOM 672 N N . ALA A 1 87 ? -3.354 -2.363 -22.050 1.00 84.75 87 ALA A N 1
ATOM 673 C CA . ALA A 1 87 ? -4.766 -2.498 -21.695 1.00 84.75 87 ALA A CA 1
ATOM 674 C C . ALA A 1 87 ? -5.672 -2.597 -22.935 1.00 84.75 87 ALA A C 1
ATOM 676 O O . ALA A 1 87 ? -6.663 -3.327 -22.929 1.00 84.75 87 ALA A O 1
ATOM 677 N N . ALA A 1 88 ? -5.350 -1.883 -24.015 1.00 83.25 88 ALA A N 1
ATOM 678 C CA . ALA A 1 88 ? -6.055 -1.977 -25.289 1.00 83.25 88 ALA A CA 1
ATOM 679 C C . ALA A 1 88 ? -5.834 -3.336 -25.975 1.00 83.25 88 ALA A C 1
ATOM 681 O O . ALA A 1 88 ? -6.787 -3.911 -26.502 1.00 83.25 88 ALA A O 1
ATOM 682 N N . GLY A 1 89 ? -4.608 -3.868 -25.942 1.00 80.50 89 GLY A N 1
ATOM 683 C CA . GLY A 1 89 ? -4.301 -5.216 -26.427 1.00 80.50 89 GLY A CA 1
ATOM 684 C C . GLY A 1 89 ? -5.091 -6.289 -25.674 1.00 80.50 89 GLY A C 1
ATOM 685 O O . GLY A 1 89 ? -5.744 -7.127 -26.296 1.00 80.50 89 GLY A O 1
ATOM 686 N N . TRP A 1 90 ? -5.143 -6.181 -24.344 1.00 75.06 90 TRP A N 1
ATOM 687 C CA . TRP A 1 90 ? -5.985 -7.036 -23.506 1.00 75.06 90 TRP A CA 1
ATOM 688 C C . TRP A 1 90 ? -7.467 -6.942 -23.874 1.00 75.06 90 TRP A C 1
ATOM 690 O O . TRP A 1 90 ? -8.111 -7.965 -24.082 1.00 75.06 90 TRP A O 1
ATOM 700 N N . ARG A 1 91 ? -8.017 -5.728 -24.012 1.00 73.31 91 ARG A N 1
ATOM 701 C CA . ARG A 1 91 ? -9.428 -5.520 -24.387 1.00 73.31 91 ARG A CA 1
ATOM 702 C C . ARG A 1 91 ? -9.798 -6.216 -25.700 1.00 73.31 91 ARG A C 1
ATOM 704 O O . ARG A 1 91 ? -10.900 -6.742 -25.813 1.00 73.31 91 ARG A O 1
ATOM 711 N N . LYS A 1 92 ? -8.890 -6.221 -26.681 1.00 72.06 92 LYS A N 1
ATOM 712 C CA . LYS A 1 92 ? -9.123 -6.833 -27.997 1.00 72.06 92 LYS A CA 1
ATOM 713 C C . LYS A 1 92 ? -9.005 -8.357 -27.983 1.00 72.06 92 LYS A C 1
ATOM 715 O O . LYS A 1 92 ? -9.808 -9.019 -28.629 1.00 72.06 92 LYS A O 1
ATOM 720 N N . LEU A 1 93 ? -8.011 -8.903 -27.280 1.00 68.06 93 LEU A N 1
ATOM 721 C CA . LEU A 1 93 ? -7.664 -10.329 -27.354 1.00 68.06 93 LEU A CA 1
ATOM 722 C C . LEU A 1 93 ? -8.190 -11.145 -26.166 1.00 68.06 93 LEU A C 1
ATOM 724 O O . LEU A 1 93 ? -8.696 -12.251 -26.353 1.00 68.06 93 LEU A O 1
ATOM 728 N N . GLY A 1 94 ? -8.154 -10.585 -24.955 1.00 57.22 94 GLY A N 1
ATOM 729 C CA . GLY A 1 94 ? -8.626 -11.235 -23.728 1.00 57.22 94 GLY A CA 1
ATOM 730 C C . GLY A 1 94 ? -10.133 -11.510 -23.720 1.00 57.22 94 GLY A C 1
ATOM 731 O O . GLY A 1 94 ? -10.574 -12.466 -23.092 1.00 57.22 94 GLY A O 1
ATOM 732 N N . ALA A 1 95 ? -10.920 -10.735 -24.475 1.00 51.56 95 ALA A N 1
ATOM 733 C CA . ALA A 1 95 ? -12.357 -10.964 -24.640 1.00 51.56 95 ALA A CA 1
ATOM 734 C C . ALA A 1 95 ? -12.693 -12.161 -25.554 1.00 51.56 95 ALA A C 1
ATOM 736 O O . ALA A 1 95 ? -13.788 -12.709 -25.450 1.00 51.56 95 ALA A O 1
ATOM 737 N N . TRP A 1 96 ? -11.776 -12.564 -26.443 1.00 46.44 96 TRP A N 1
ATOM 738 C CA . TRP A 1 96 ? -12.009 -13.626 -27.431 1.00 46.44 96 TRP A CA 1
ATOM 739 C C . TRP A 1 96 ? -11.349 -14.959 -27.042 1.00 46.44 96 TRP A C 1
ATOM 741 O O . TRP A 1 96 ? -11.937 -16.012 -27.264 1.00 46.44 96 TRP A O 1
ATOM 751 N N . ALA A 1 97 ? -10.165 -14.927 -26.418 1.00 48.56 97 ALA A N 1
ATOM 752 C CA . ALA A 1 97 ? -9.359 -16.127 -26.167 1.00 48.56 97 ALA A CA 1
ATOM 753 C C . ALA A 1 97 ? -9.768 -16.952 -24.929 1.00 48.56 97 ALA A C 1
ATOM 755 O O . ALA A 1 97 ? -9.494 -18.147 -24.888 1.00 48.56 97 ALA A O 1
ATOM 756 N N . LEU A 1 98 ? -10.420 -16.356 -23.922 1.00 48.12 98 LEU A N 1
ATOM 757 C CA . LEU A 1 98 ? -10.664 -17.038 -22.641 1.00 48.12 98 LEU A CA 1
ATOM 758 C C . LEU A 1 98 ? -12.051 -17.675 -22.492 1.00 48.12 98 LEU A C 1
ATOM 760 O O . LEU A 1 98 ? -12.284 -18.322 -21.476 1.00 48.12 98 LEU A O 1
ATOM 764 N N . GLY A 1 99 ? -13.010 -17.457 -23.403 1.00 46.75 99 GLY A N 1
ATOM 765 C CA . GLY A 1 99 ? -14.420 -17.865 -23.204 1.00 46.75 99 GLY A CA 1
ATOM 766 C C . GLY A 1 99 ? -15.110 -17.231 -21.975 1.00 46.75 99 GLY A C 1
ATOM 767 O O . GLY A 1 99 ? -16.328 -17.286 -21.835 1.00 46.75 99 GLY A O 1
ATOM 768 N N . CYS A 1 100 ? -14.335 -16.577 -21.116 1.00 37.25 100 CYS A N 1
ATOM 769 C CA . CYS A 1 100 ? -14.713 -15.769 -19.984 1.00 37.25 100 CYS A CA 1
ATOM 770 C C . CYS A 1 100 ? -14.634 -14.307 -20.424 1.00 37.25 100 CYS A C 1
ATOM 772 O O . CYS A 1 100 ? -13.529 -13.788 -20.614 1.00 37.25 100 CYS A O 1
ATOM 774 N N . PRO A 1 101 ? -15.762 -13.595 -20.552 1.00 35.53 101 PRO A N 1
ATOM 775 C CA . PRO A 1 101 ? -15.726 -12.154 -20.639 1.00 35.53 101 PRO A CA 1
ATOM 776 C C . PRO A 1 101 ? -15.395 -11.640 -19.238 1.00 35.53 101 PRO A C 1
ATOM 778 O O . PRO A 1 101 ? -16.282 -11.216 -18.499 1.00 35.53 101 PRO A O 1
ATOM 781 N N . LEU A 1 102 ? -14.119 -11.657 -18.842 1.00 38.59 102 LEU A N 1
ATOM 782 C CA . LEU A 1 102 ? -13.683 -10.779 -17.764 1.00 38.59 102 LEU A CA 1
ATOM 783 C C . LEU A 1 102 ? -13.709 -9.359 -18.347 1.00 38.59 102 LEU A C 1
ATOM 785 O O . LEU A 1 102 ? -12.703 -8.828 -18.820 1.00 38.59 102 LEU A O 1
ATOM 789 N N . ARG A 1 103 ? -14.915 -8.778 -18.406 1.00 33.44 103 ARG A N 1
ATOM 790 C CA . ARG A 1 103 ? -15.148 -7.367 -18.708 1.00 33.44 103 ARG A CA 1
ATOM 791 C C . ARG A 1 103 ? -14.339 -6.566 -17.692 1.00 33.44 103 ARG A C 1
ATOM 793 O O . ARG A 1 103 ? -14.772 -6.344 -16.566 1.00 33.44 103 ARG A O 1
ATOM 800 N N . LEU A 1 104 ? -13.159 -6.101 -18.089 1.00 36.59 104 LEU A N 1
ATOM 801 C CA . LEU A 1 104 ? -12.631 -4.858 -17.546 1.00 36.59 104 LEU A CA 1
ATOM 802 C C . LEU A 1 104 ? -13.494 -3.748 -18.142 1.00 36.59 104 LEU A C 1
ATOM 804 O O . LEU A 1 104 ? -13.155 -3.163 -19.168 1.00 36.59 104 LEU A O 1
ATOM 808 N N . THR A 1 105 ? -14.660 -3.528 -17.538 1.00 33.66 105 THR A N 1
ATOM 809 C CA . THR A 1 105 ? -15.418 -2.302 -17.744 1.00 33.66 105 THR A CA 1
ATOM 810 C C . THR A 1 105 ? -14.546 -1.135 -17.292 1.00 33.66 105 THR A C 1
ATOM 812 O O . THR A 1 105 ? -13.955 -1.155 -16.204 1.00 33.66 105 THR A O 1
ATOM 815 N N . LEU A 1 106 ? -14.407 -0.153 -18.184 1.00 37.06 106 LEU A N 1
ATOM 816 C CA . LEU A 1 106 ? -13.785 1.134 -17.891 1.00 37.06 106 LEU A CA 1
ATOM 817 C C . LEU A 1 106 ? -14.555 1.822 -16.742 1.00 37.06 106 LEU A C 1
ATOM 819 O O . LEU A 1 106 ? -15.713 1.471 -16.499 1.00 37.06 106 LEU A O 1
ATOM 823 N N . PRO A 1 107 ? -13.935 2.776 -16.023 1.00 39.97 107 PRO A N 1
ATOM 824 C CA . PRO A 1 107 ? -14.486 3.350 -14.791 1.00 39.97 107 PRO A CA 1
ATOM 825 C C . PRO A 1 107 ? -15.915 3.893 -14.912 1.00 39.97 107 PRO A C 1
ATOM 827 O O . PRO A 1 107 ? -16.647 3.865 -13.931 1.00 39.97 107 PRO A O 1
ATOM 830 N N . GLU A 1 108 ? -16.330 4.324 -16.105 1.00 39.06 108 GLU A N 1
ATOM 831 C CA . GLU A 1 108 ? -17.663 4.889 -16.352 1.00 39.06 108 GLU A CA 1
ATOM 832 C C . GLU A 1 108 ? -18.813 3.877 -16.178 1.00 39.06 108 GLU A C 1
ATOM 834 O O . GLU A 1 108 ? -19.941 4.283 -15.932 1.00 39.06 108 GLU A O 1
ATOM 839 N N . GLU A 1 109 ? -18.550 2.565 -16.230 1.00 38.06 109 GLU A N 1
ATOM 840 C CA . GLU A 1 109 ? -19.587 1.522 -16.102 1.00 38.06 109 GLU A CA 1
ATOM 841 C C . GLU A 1 109 ? -19.515 0.744 -14.770 1.00 38.06 109 GLU A C 1
ATOM 843 O O . GLU A 1 109 ? -20.180 -0.283 -14.607 1.00 38.06 109 GLU A O 1
ATOM 848 N N . ARG A 1 110 ? -18.681 1.179 -13.811 1.00 40.12 110 ARG A N 1
ATOM 849 C CA . ARG A 1 110 ? -18.275 0.355 -12.654 1.00 40.12 110 ARG A CA 1
ATOM 850 C C . ARG A 1 110 ? -18.759 0.805 -11.279 1.00 40.12 110 ARG A C 1
ATOM 852 O O . ARG A 1 110 ? -18.350 0.192 -10.297 1.00 40.12 110 ARG A O 1
ATOM 859 N N . GLU A 1 111 ? -19.686 1.752 -11.188 1.00 42.00 111 GLU A N 1
ATOM 860 C CA . GLU A 1 111 ? -20.319 2.092 -9.901 1.00 42.00 111 GLU A CA 1
ATOM 861 C C . GLU A 1 111 ? -21.090 0.913 -9.263 1.00 42.00 111 GLU A C 1
ATOM 863 O O . GLU A 1 111 ? -21.508 1.015 -8.115 1.00 42.00 111 GLU A O 1
ATOM 868 N N . SER A 1 112 ? -21.246 -0.241 -9.939 1.00 40.53 112 SER A N 1
ATOM 869 C CA . SER A 1 112 ? -22.058 -1.352 -9.412 1.00 40.53 112 SER A CA 1
ATOM 870 C C . SER A 1 112 ? -21.530 -2.790 -9.614 1.00 40.53 112 SER A C 1
ATOM 872 O O . SER A 1 112 ? -22.264 -3.735 -9.346 1.00 40.53 112 SER A O 1
ATOM 874 N N . ALA A 1 113 ? -20.289 -3.027 -10.071 1.00 35.72 113 ALA A N 1
ATOM 875 C CA . ALA A 1 113 ? -19.884 -4.389 -10.495 1.00 35.72 113 ALA A CA 1
ATOM 876 C C . ALA A 1 113 ? -18.472 -4.858 -10.083 1.00 35.72 113 ALA A C 1
ATOM 878 O O . ALA A 1 113 ? -17.746 -5.474 -10.867 1.00 35.72 113 ALA A O 1
ATOM 879 N N . GLY A 1 114 ? -18.077 -4.604 -8.839 1.00 45.72 114 GLY A N 1
ATOM 880 C CA . GLY A 1 114 ? -17.202 -5.511 -8.094 1.00 45.72 114 GLY A CA 1
ATOM 881 C C . GLY A 1 114 ? -17.998 -5.977 -6.885 1.00 45.72 114 GLY A C 1
ATOM 882 O O . GLY A 1 114 ? -18.558 -5.129 -6.194 1.00 45.72 114 GLY A O 1
ATOM 883 N N . SER A 1 115 ? -18.114 -7.285 -6.644 1.00 50.81 115 SER A N 1
ATOM 884 C CA . SER A 1 115 ? -18.660 -7.769 -5.375 1.00 50.81 115 SER A CA 1
ATOM 885 C C . SER A 1 115 ? -17.802 -7.136 -4.289 1.00 50.81 115 SER A C 1
ATOM 887 O O . SER A 1 115 ? -16.632 -7.486 -4.168 1.00 50.81 115 SER A O 1
ATOM 889 N N . GLY A 1 116 ? -18.322 -6.150 -3.560 1.00 62.00 116 GLY A N 1
ATOM 890 C CA . GLY A 1 116 ? -17.606 -5.448 -2.494 1.00 62.00 116 GLY A CA 1
ATOM 891 C C . GLY A 1 116 ? -17.290 -6.347 -1.292 1.00 62.00 116 GLY A C 1
ATOM 892 O O . GLY A 1 116 ? -17.262 -5.864 -0.164 1.00 62.00 116 GLY A O 1
ATOM 893 N N . GLU A 1 117 ? -17.134 -7.643 -1.523 1.00 77.62 117 GLU A N 1
ATOM 894 C CA . GLU A 1 117 ? -16.811 -8.671 -0.563 1.00 77.62 117 GLU A CA 1
ATOM 895 C C . GLU A 1 117 ? -15.292 -8.704 -0.368 1.00 77.62 117 GLU A C 1
ATOM 897 O O . GLU A 1 117 ? -14.537 -8.737 -1.345 1.00 77.62 117 GLU A O 1
ATOM 902 N N . PRO A 1 118 ? -14.819 -8.673 0.883 1.00 87.50 118 PRO A N 1
ATOM 903 C CA . PRO A 1 118 ? -13.401 -8.765 1.165 1.00 87.50 118 PRO A CA 1
ATOM 904 C C . PRO A 1 118 ? -12.885 -10.190 0.984 1.00 87.50 118 PRO A C 1
ATOM 906 O O . PRO A 1 118 ? -13.562 -11.170 1.301 1.00 87.50 118 PRO A O 1
ATOM 909 N N . VAL A 1 119 ? -11.616 -10.299 0.601 1.00 88.81 119 VAL A N 1
ATOM 910 C CA . VAL A 1 119 ? -10.848 -11.525 0.815 1.00 88.81 119 VAL A CA 1
ATOM 911 C C . VAL A 1 119 ? -10.420 -11.546 2.277 1.00 88.81 119 VAL A C 1
ATOM 913 O O . VAL A 1 119 ? -9.705 -10.657 2.735 1.00 88.81 119 VAL A O 1
ATOM 916 N N . TRP A 1 120 ? -10.863 -12.547 3.031 1.00 89.12 120 TRP A N 1
ATOM 917 C CA . TRP A 1 120 ? -10.447 -12.706 4.421 1.00 89.12 120 TRP A CA 1
ATOM 918 C C . TRP A 1 120 ? -9.075 -13.365 4.495 1.00 89.12 120 TRP A C 1
ATOM 920 O O . TRP A 1 120 ? -8.871 -14.445 3.945 1.00 89.12 120 TRP A O 1
ATOM 930 N N . VAL A 1 121 ? -8.157 -12.732 5.220 1.00 92.31 121 VAL A N 1
ATOM 931 C CA . VAL A 1 121 ? -6.858 -13.310 5.556 1.00 92.31 121 VAL A CA 1
ATOM 932 C C . VAL A 1 121 ? -6.906 -13.803 6.994 1.00 92.31 121 VAL A C 1
ATOM 934 O O . VAL A 1 121 ? -7.273 -13.057 7.904 1.00 92.31 121 VAL A O 1
ATOM 937 N N . GLU A 1 122 ? -6.528 -15.063 7.193 1.00 94.44 122 GLU A N 1
ATOM 938 C CA . GLU A 1 122 ? -6.367 -15.675 8.509 1.00 94.44 122 GLU A CA 1
ATOM 939 C C . GLU A 1 122 ? -4.877 -15.837 8.809 1.00 94.44 122 GLU A C 1
ATOM 941 O O . GLU A 1 122 ? -4.159 -16.570 8.131 1.00 94.44 122 GLU A O 1
ATOM 946 N N . ALA A 1 123 ? -4.410 -15.129 9.832 1.00 88.50 123 ALA A N 1
ATOM 947 C CA . ALA A 1 123 ? -3.074 -15.257 10.390 1.00 88.50 123 ALA A CA 1
ATOM 948 C C . ALA A 1 123 ? -3.171 -15.813 11.822 1.00 88.50 123 ALA A C 1
ATOM 950 O O . ALA A 1 123 ? -4.207 -15.654 12.471 1.00 88.50 123 ALA A O 1
ATOM 951 N N . PRO A 1 124 ? -2.096 -16.404 12.376 1.00 92.31 124 PRO A N 1
ATOM 952 C CA . PRO A 1 124 ? -2.120 -16.949 13.736 1.00 92.31 124 PRO A CA 1
ATOM 953 C C . PRO A 1 124 ? -2.552 -15.944 14.815 1.00 92.31 124 PRO A C 1
ATOM 955 O O . PRO A 1 124 ? -3.094 -16.336 15.843 1.00 92.31 124 PRO A O 1
ATOM 958 N N . SER A 1 125 ? -2.296 -14.653 14.591 1.00 84.81 125 SER A N 1
ATOM 959 C CA . SER A 1 125 ? -2.559 -13.574 15.546 1.00 84.81 125 SER A CA 1
ATOM 960 C C . SER A 1 125 ? -3.786 -12.718 15.221 1.00 84.81 125 SER A C 1
ATOM 962 O O . SER A 1 125 ? -4.197 -11.935 16.076 1.00 84.81 125 SER A O 1
ATOM 964 N N . ALA A 1 126 ? -4.358 -12.816 14.016 1.00 87.12 126 ALA A N 1
ATOM 965 C CA . ALA A 1 126 ? -5.445 -11.939 13.584 1.00 87.12 126 ALA A CA 1
ATOM 966 C C . ALA A 1 126 ? -6.183 -12.474 12.352 1.00 87.12 126 ALA A C 1
ATOM 968 O O . ALA A 1 126 ? -5.612 -13.163 11.509 1.00 87.12 126 ALA A O 1
ATOM 969 N N . ARG A 1 127 ? -7.441 -12.052 12.205 1.00 92.44 127 ARG A N 1
ATOM 970 C CA . ARG A 1 127 ? -8.218 -12.183 10.972 1.00 92.44 127 ARG A CA 1
ATOM 971 C C . ARG A 1 127 ? -8.609 -10.792 10.495 1.00 92.44 127 ARG A C 1
ATOM 973 O O . ARG A 1 127 ? -9.132 -10.014 11.289 1.00 92.44 127 ARG A O 1
ATOM 980 N N . TYR A 1 128 ? -8.371 -10.484 9.224 1.00 91.19 128 TYR A N 1
ATOM 981 C CA . TYR A 1 128 ? -8.675 -9.164 8.669 1.00 91.19 128 TYR A CA 1
ATOM 982 C C . TYR A 1 128 ? -9.154 -9.240 7.212 1.00 91.19 128 TYR A C 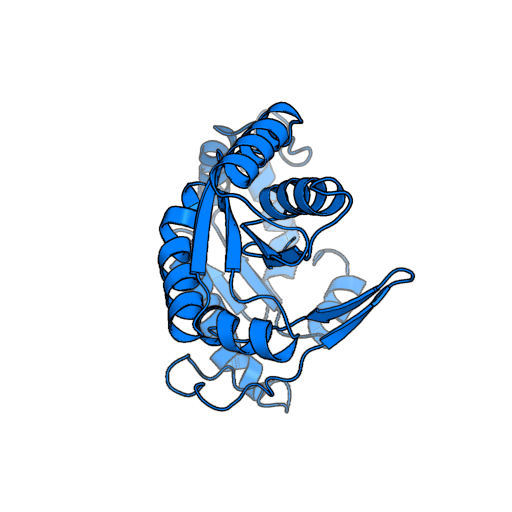1
ATOM 984 O O . TYR A 1 128 ? -8.799 -10.179 6.493 1.00 91.19 128 TYR A O 1
ATOM 992 N N . PRO A 1 129 ? -9.988 -8.280 6.777 1.00 92.44 129 PRO A N 1
ATOM 993 C CA . PRO A 1 129 ? -10.450 -8.198 5.400 1.00 92.44 129 PRO A CA 1
ATOM 994 C C . PRO A 1 129 ? -9.434 -7.473 4.506 1.00 92.44 129 PRO A C 1
ATOM 996 O O . PRO A 1 129 ? -8.851 -6.465 4.901 1.00 92.44 129 PRO A O 1
ATOM 999 N N . VAL A 1 130 ? -9.277 -7.949 3.273 1.00 91.25 130 VAL A N 1
ATOM 1000 C CA . VAL A 1 130 ? -8.552 -7.268 2.195 1.00 91.25 130 VAL A CA 1
ATOM 1001 C C . VAL A 1 130 ? -9.543 -6.922 1.092 1.00 91.25 130 VAL A C 1
ATOM 1003 O O . VAL A 1 130 ? -10.175 -7.802 0.507 1.00 91.25 130 VAL A O 1
ATOM 1006 N N . PHE A 1 131 ? -9.675 -5.629 0.808 1.00 88.38 131 PHE A N 1
ATOM 1007 C CA . PHE A 1 131 ? -10.552 -5.115 -0.239 1.00 88.38 131 PHE A CA 1
ATOM 1008 C C . PHE A 1 131 ? -9.723 -4.740 -1.467 1.00 88.38 131 PHE A C 1
ATOM 1010 O O . PHE A 1 131 ? -8.792 -3.941 -1.372 1.00 88.38 131 PHE A O 1
ATOM 1017 N N . VAL A 1 132 ? -10.077 -5.297 -2.625 1.00 85.00 132 VAL A N 1
ATOM 1018 C CA . VAL A 1 132 ? -9.456 -4.963 -3.913 1.00 85.00 132 VAL A CA 1
ATOM 1019 C C . VAL A 1 132 ? -10.562 -4.536 -4.866 1.00 85.00 132 VAL A C 1
ATOM 1021 O O . VAL A 1 132 ? -11.234 -5.360 -5.481 1.00 85.00 132 VAL A O 1
ATOM 1024 N N . GLU A 1 133 ? -10.767 -3.228 -4.974 1.00 78.44 133 GLU A N 1
ATOM 1025 C CA . GLU A 1 133 ? -11.819 -2.648 -5.804 1.00 78.44 133 GLU A CA 1
ATOM 1026 C C . GLU A 1 133 ? -11.333 -1.385 -6.523 1.00 78.44 133 GLU A C 1
ATOM 1028 O O . GLU A 1 133 ? -10.422 -0.678 -6.080 1.00 78.44 133 GLU A O 1
ATOM 1033 N N . TRP A 1 134 ? -11.946 -1.093 -7.668 1.00 75.62 134 TRP A N 1
ATOM 1034 C CA . TRP A 1 134 ? -11.695 0.162 -8.366 1.00 75.62 134 TRP A CA 1
ATOM 1035 C C . TRP A 1 134 ? -12.302 1.309 -7.576 1.00 75.62 134 TRP A C 1
ATOM 1037 O O . TRP A 1 134 ? -13.451 1.238 -7.156 1.00 75.62 134 TRP A O 1
ATOM 1047 N N . GLY A 1 135 ? -11.519 2.366 -7.371 1.00 80.00 135 GLY A N 1
ATOM 1048 C CA . GLY A 1 135 ? -11.977 3.504 -6.582 1.00 80.00 135 GLY A CA 1
ATOM 1049 C C . GLY A 1 135 ? -12.067 3.236 -5.078 1.00 80.00 135 GLY A C 1
ATOM 1050 O O . GLY A 1 135 ? -12.638 4.068 -4.395 1.00 80.00 135 GLY A O 1
ATOM 1051 N N . ALA A 1 136 ? -11.456 2.168 -4.542 1.00 84.38 136 ALA A N 1
ATOM 1052 C CA . ALA A 1 136 ? -11.542 1.770 -3.124 1.00 84.38 136 ALA A CA 1
ATOM 1053 C C . ALA A 1 136 ? -11.424 2.915 -2.099 1.00 84.38 136 ALA A C 1
ATOM 1055 O O . ALA A 1 136 ? -12.094 2.908 -1.071 1.00 84.38 136 ALA A O 1
ATOM 1056 N N . LEU A 1 137 ? -10.600 3.933 -2.384 1.00 88.25 137 LEU A N 1
ATOM 1057 C CA . LEU A 1 137 ? -10.433 5.086 -1.497 1.00 88.25 137 LEU A CA 1
ATOM 1058 C C . LEU A 1 137 ? -11.736 5.854 -1.233 1.00 88.25 137 LEU A C 1
ATOM 1060 O O . LEU A 1 137 ? -11.882 6.366 -0.132 1.00 88.25 137 LEU A O 1
ATOM 1064 N N . SER A 1 138 ? -12.673 5.937 -2.189 1.00 86.44 138 SER A N 1
ATOM 1065 C CA . SER A 1 138 ? -13.950 6.637 -1.966 1.00 86.44 138 SER A CA 1
ATOM 1066 C C . SER A 1 138 ? -14.855 5.904 -0.979 1.00 86.44 138 SER A C 1
ATOM 1068 O O . SER A 1 138 ? -15.677 6.530 -0.326 1.00 86.44 138 SER A O 1
ATOM 1070 N N . ARG A 1 139 ? -14.677 4.589 -0.824 1.00 87.38 139 ARG A N 1
ATOM 1071 C CA . ARG A 1 139 ? -15.451 3.752 0.103 1.00 87.38 139 ARG A CA 1
ATOM 1072 C C . ARG A 1 139 ? -14.729 3.489 1.418 1.00 87.38 139 ARG A C 1
ATOM 1074 O O . ARG A 1 139 ? -15.267 2.816 2.292 1.00 87.38 139 ARG A O 1
ATOM 1081 N N . LEU A 1 140 ? -13.514 4.015 1.579 1.00 92.50 140 LEU A N 1
ATOM 1082 C CA . LEU A 1 140 ? -12.656 3.745 2.729 1.00 92.50 140 LEU A CA 1
ATOM 1083 C C . LEU A 1 140 ? -13.368 4.004 4.061 1.00 92.50 140 LEU A C 1
ATOM 1085 O O . LEU A 1 140 ? -13.351 3.145 4.940 1.00 92.50 140 LEU A O 1
ATOM 1089 N N . GLY A 1 141 ? -14.020 5.160 4.194 1.00 92.56 141 GLY A N 1
ATOM 1090 C CA . GLY A 1 141 ? -14.739 5.521 5.413 1.00 92.56 141 GLY A CA 1
ATOM 1091 C C . GLY A 1 141 ? -15.897 4.567 5.735 1.00 92.56 141 GLY A C 1
ATOM 1092 O O . GLY A 1 141 ? -16.068 4.175 6.889 1.00 92.56 141 GLY A O 1
ATOM 1093 N N . GLU A 1 142 ? -16.646 4.119 4.721 1.00 91.19 142 GLU A N 1
ATOM 1094 C CA . GLU A 1 142 ? -17.697 3.105 4.883 1.00 91.19 142 GLU A CA 1
ATOM 1095 C C . GLU A 1 142 ? -17.114 1.788 5.405 1.00 91.19 142 GLU A C 1
ATOM 1097 O O . GLU A 1 142 ? -17.586 1.264 6.414 1.00 91.19 142 GLU A O 1
ATOM 1102 N N . ARG A 1 143 ? -16.036 1.294 4.779 1.00 91.44 143 ARG A N 1
ATOM 1103 C CA . ARG A 1 143 ? -15.368 0.042 5.176 1.00 91.44 143 ARG A CA 1
ATOM 1104 C C . ARG A 1 143 ? -14.814 0.099 6.590 1.00 91.44 143 ARG A C 1
ATOM 1106 O O . ARG A 1 143 ? -14.948 -0.856 7.350 1.00 91.44 143 ARG A O 1
ATOM 1113 N N . MET A 1 144 ? -14.207 1.221 6.964 1.00 92.19 144 MET A N 1
ATOM 1114 C CA . MET A 1 144 ? -13.692 1.414 8.318 1.00 92.19 144 MET A CA 1
ATOM 1115 C C . MET A 1 144 ? -14.813 1.374 9.360 1.00 92.19 144 MET A C 1
ATOM 1117 O O . MET A 1 144 ? -14.629 0.799 10.434 1.00 92.19 144 MET A O 1
ATOM 1121 N N . ARG A 1 145 ? -15.988 1.922 9.029 1.00 90.44 145 ARG A N 1
ATOM 1122 C CA . ARG A 1 145 ? -17.169 1.860 9.893 1.00 90.44 145 ARG A CA 1
ATOM 1123 C C . ARG A 1 145 ? -17.750 0.449 9.985 1.00 90.44 145 ARG A C 1
ATOM 1125 O O . ARG A 1 145 ? -18.087 0.020 11.082 1.00 90.44 145 ARG A O 1
ATOM 1132 N N . GLU A 1 146 ? -17.824 -0.286 8.873 1.00 89.25 146 GLU A N 1
ATOM 1133 C CA . GLU A 1 146 ? -18.269 -1.693 8.843 1.00 89.25 146 GLU A CA 1
ATOM 1134 C C . GLU A 1 146 ? -17.413 -2.590 9.753 1.00 89.25 146 GLU A C 1
ATOM 1136 O O . GLU A 1 146 ? -17.934 -3.491 10.408 1.00 89.25 146 GLU A O 1
ATOM 1141 N N . VAL A 1 147 ? -16.107 -2.316 9.835 1.00 86.50 147 VAL A N 1
ATOM 1142 C CA . VAL A 1 147 ? -15.161 -3.028 10.715 1.00 86.50 147 VAL A CA 1
ATOM 1143 C C . VAL A 1 147 ? -15.232 -2.539 12.175 1.00 86.50 147 VAL A C 1
ATOM 1145 O O . VAL A 1 147 ? -14.683 -3.182 13.068 1.00 86.50 147 VAL A O 1
ATOM 1148 N N . GLY A 1 148 ? -15.939 -1.439 12.449 1.00 86.50 148 GLY A N 1
ATOM 1149 C CA . GLY A 1 148 ? -16.123 -0.897 13.798 1.00 86.50 148 GLY A CA 1
ATOM 1150 C C . GLY A 1 148 ? -14.924 -0.105 14.324 1.00 86.50 148 GLY A C 1
ATOM 1151 O O . GLY A 1 148 ? -14.667 -0.112 15.528 1.00 86.50 148 GLY A O 1
ATOM 1152 N N . LEU A 1 149 ? -14.165 0.557 13.443 1.00 89.88 149 LEU A N 1
ATOM 1153 C CA . LEU A 1 149 ? -13.076 1.448 13.856 1.00 89.88 149 LEU A CA 1
ATOM 1154 C C . LEU A 1 149 ? -13.620 2.756 14.448 1.00 89.88 149 LEU A C 1
ATOM 1156 O O . LEU A 1 149 ? -14.671 3.245 14.038 1.00 89.88 149 LEU A O 1
ATOM 1160 N N . ALA A 1 150 ? -12.884 3.338 15.398 1.00 85.50 150 ALA A N 1
ATOM 1161 C CA . ALA A 1 150 ? -13.246 4.618 16.000 1.00 85.50 150 ALA A CA 1
ATOM 1162 C C . ALA A 1 150 ? -13.242 5.754 14.963 1.00 85.50 150 ALA A C 1
ATOM 1164 O O . ALA A 1 150 ? -12.396 5.773 14.071 1.00 85.50 150 ALA A O 1
ATOM 1165 N N . GLU A 1 151 ? -14.121 6.743 15.147 1.00 89.38 151 GLU A N 1
ATOM 1166 C CA . GLU A 1 151 ? -14.366 7.887 14.244 1.00 89.38 151 GLU A CA 1
ATOM 1167 C C . GLU A 1 151 ? -13.204 8.907 14.179 1.00 89.38 151 GLU A C 1
ATOM 1169 O O . GLU A 1 151 ? -13.396 10.081 13.867 1.00 89.38 151 GLU A O 1
ATOM 1174 N N . ARG A 1 152 ? -11.970 8.479 14.478 1.00 94.62 152 ARG A N 1
ATOM 1175 C CA . ARG A 1 152 ? -10.756 9.293 14.397 1.00 94.62 152 ARG A CA 1
ATOM 1176 C C . ARG A 1 152 ? -9.583 8.479 13.858 1.00 94.62 152 ARG A C 1
ATOM 1178 O O . ARG A 1 152 ? -9.289 7.393 14.361 1.00 94.62 152 ARG A O 1
ATOM 1185 N N . ALA A 1 153 ? -8.915 9.019 12.843 1.00 96.38 153 ALA A N 1
ATOM 1186 C CA . ALA A 1 153 ? -7.887 8.330 12.072 1.00 96.38 153 ALA A CA 1
ATOM 1187 C C . ALA A 1 153 ? -6.626 9.187 11.865 1.00 96.38 153 ALA A C 1
ATOM 1189 O O . ALA A 1 153 ? -6.696 10.398 11.650 1.00 96.38 153 ALA A O 1
ATOM 1190 N N . PHE A 1 154 ? -5.462 8.543 11.874 1.00 98.31 154 PHE A N 1
ATOM 1191 C CA . PHE A 1 154 ? -4.159 9.185 11.703 1.00 98.31 154 PHE A CA 1
ATOM 1192 C C . PHE A 1 154 ? -3.455 8.636 10.469 1.00 98.31 154 PHE A C 1
ATOM 1194 O O . PHE A 1 154 ? -2.982 7.505 10.464 1.00 98.31 154 PHE A O 1
ATOM 1201 N N . ILE A 1 155 ? -3.382 9.437 9.415 1.00 98.38 155 ILE A N 1
ATOM 1202 C CA . ILE A 1 155 ? -2.782 9.059 8.141 1.00 98.38 155 ILE A CA 1
ATOM 1203 C C . ILE A 1 155 ? -1.276 9.302 8.213 1.00 98.38 155 ILE A C 1
ATOM 1205 O O . ILE A 1 155 ? -0.830 10.427 8.427 1.00 98.38 155 ILE A O 1
ATOM 1209 N N . VAL A 1 156 ? -0.490 8.255 7.995 1.00 98.12 156 VAL A N 1
ATOM 1210 C CA . VAL A 1 156 ? 0.953 8.325 7.765 1.00 98.12 156 VAL A CA 1
ATOM 1211 C C . VAL A 1 156 ? 1.187 8.044 6.286 1.00 98.12 156 VAL A C 1
ATOM 1213 O O . VAL A 1 156 ? 0.747 7.021 5.767 1.00 98.12 156 VAL A O 1
ATOM 1216 N N . THR A 1 157 ? 1.857 8.965 5.601 1.00 97.44 157 THR A N 1
ATOM 1217 C CA . THR A 1 157 ? 2.117 8.898 4.156 1.00 97.44 157 THR A CA 1
ATOM 1218 C C . THR A 1 157 ? 3.510 9.410 3.840 1.00 97.44 157 THR A C 1
ATOM 1220 O O . THR A 1 157 ? 4.095 10.141 4.634 1.00 97.44 157 THR A O 1
ATOM 1223 N N . ASP A 1 158 ? 4.038 9.094 2.661 1.00 94.56 158 ASP A N 1
ATOM 1224 C CA . ASP A 1 158 ? 5.149 9.869 2.112 1.00 94.56 158 ASP A CA 1
ATOM 1225 C C . ASP A 1 158 ? 4.650 11.152 1.425 1.00 94.56 158 ASP A C 1
ATOM 1227 O O . ASP A 1 158 ? 3.472 11.266 1.073 1.00 94.56 158 ASP A O 1
ATOM 1231 N N . GLU A 1 159 ? 5.543 12.124 1.243 1.00 91.88 159 GLU A N 1
ATOM 1232 C CA . GLU A 1 159 ? 5.238 13.431 0.641 1.00 91.88 159 GLU A CA 1
ATOM 1233 C C . GLU A 1 159 ? 4.639 13.340 -0.776 1.00 91.88 159 GLU A C 1
ATOM 1235 O O . GLU A 1 159 ? 3.719 14.091 -1.109 1.00 91.88 159 GLU A O 1
ATOM 1240 N N . LEU A 1 160 ? 5.118 12.414 -1.616 1.00 91.75 160 LEU A N 1
ATOM 1241 C CA . LEU A 1 160 ? 4.687 12.301 -3.014 1.00 91.75 160 LEU A CA 1
ATOM 1242 C C . LEU A 1 160 ? 3.303 11.662 -3.119 1.00 91.75 160 LEU A C 1
ATOM 1244 O O . LEU A 1 160 ? 2.460 12.122 -3.896 1.00 91.75 160 LEU A O 1
ATOM 1248 N N . VAL A 1 161 ? 3.068 10.600 -2.350 1.00 93.81 161 VAL A N 1
ATOM 1249 C CA . VAL A 1 161 ? 1.765 9.932 -2.275 1.00 93.81 161 VAL A CA 1
ATOM 1250 C C . VAL A 1 161 ? 0.7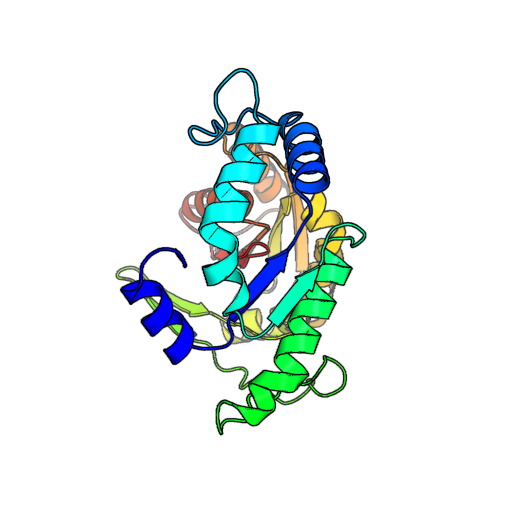50 10.834 -1.581 1.00 93.81 161 VAL A C 1
ATOM 1252 O O . VAL A 1 161 ? -0.369 10.981 -2.076 1.00 93.81 161 VAL A O 1
ATOM 1255 N N . GLY A 1 162 ? 1.149 11.501 -0.499 1.00 93.00 162 GLY A N 1
ATOM 1256 C CA . GLY A 1 162 ? 0.302 12.416 0.259 1.00 93.00 162 GLY A CA 1
ATOM 1257 C C . GLY A 1 162 ? -0.221 13.554 -0.612 1.00 93.00 162 GLY A C 1
ATOM 1258 O O . GLY A 1 162 ? -1.425 13.805 -0.632 1.00 93.00 162 GLY A O 1
ATOM 1259 N N . ALA A 1 163 ? 0.647 14.159 -1.429 1.00 92.75 163 ALA A N 1
ATOM 1260 C CA . ALA A 1 163 ? 0.257 15.208 -2.371 1.00 92.75 163 ALA A CA 1
ATOM 1261 C C . ALA A 1 163 ? -0.769 14.745 -3.426 1.00 92.75 163 ALA A C 1
ATOM 1263 O O . ALA A 1 163 ? -1.563 15.550 -3.907 1.00 92.75 163 ALA A O 1
ATOM 1264 N N . ARG A 1 164 ? -0.772 13.457 -3.799 1.00 92.12 164 ARG A N 1
ATOM 1265 C CA . ARG A 1 164 ? -1.667 12.905 -4.835 1.00 92.12 164 ARG A CA 1
ATOM 1266 C C . ARG A 1 164 ? -2.968 12.333 -4.279 1.00 92.12 164 ARG A C 1
ATOM 1268 O O . ARG A 1 164 ? -4.012 12.442 -4.920 1.00 92.12 164 ARG A O 1
ATOM 1275 N N . HIS A 1 165 ? -2.900 11.678 -3.125 1.00 92.88 165 HIS A N 1
ATOM 1276 C CA . HIS A 1 165 ? -3.983 10.846 -2.600 1.00 92.88 165 HIS A CA 1
ATOM 1277 C C . HIS A 1 165 ? -4.482 11.289 -1.222 1.00 92.88 165 HIS A C 1
ATOM 1279 O O . HIS A 1 165 ? -5.625 10.984 -0.890 1.00 92.88 165 HIS A O 1
ATOM 1285 N N . GLY A 1 166 ? -3.691 12.045 -0.452 1.00 93.69 166 GLY A N 1
ATOM 1286 C CA . GLY A 1 166 ? -4.026 12.434 0.922 1.00 93.69 166 GLY A CA 1
ATOM 1287 C C . GLY A 1 166 ? -5.357 13.177 1.024 1.00 93.69 166 GLY A C 1
ATOM 1288 O O . GLY A 1 166 ? -6.225 12.773 1.794 1.00 93.69 166 GLY A O 1
ATOM 1289 N N . GLY A 1 167 ? -5.580 14.179 0.165 1.00 94.31 167 GLY A N 1
ATOM 1290 C CA . GLY A 1 167 ? -6.844 14.925 0.143 1.00 94.31 167 GLY A CA 1
ATOM 1291 C C . GLY A 1 167 ? -8.064 14.051 -0.176 1.00 94.31 167 GLY A C 1
ATOM 1292 O O . GLY A 1 167 ? -9.118 14.223 0.428 1.00 94.31 167 GLY A O 1
ATOM 1293 N N . ARG A 1 168 ? -7.916 13.058 -1.066 1.00 93.00 168 ARG A N 1
ATOM 1294 C CA . ARG A 1 168 ? -8.995 12.107 -1.391 1.00 93.00 168 ARG A CA 1
ATOM 1295 C C . ARG A 1 168 ? -9.326 11.199 -0.210 1.00 93.00 168 ARG A C 1
ATOM 1297 O O . ARG A 1 168 ? -10.496 10.943 0.039 1.00 93.00 168 ARG A O 1
ATOM 1304 N N . VAL A 1 169 ? -8.304 10.730 0.506 1.00 95.81 169 VAL A N 1
ATOM 1305 C CA . VAL A 1 169 ? -8.474 9.898 1.705 1.00 95.81 169 VAL A CA 1
ATOM 1306 C C . VAL A 1 169 ? -9.168 10.689 2.808 1.00 95.81 169 VAL A C 1
ATOM 1308 O O . VAL A 1 169 ? -10.169 10.225 3.341 1.00 95.81 169 VAL A O 1
ATOM 1311 N N . GLN A 1 170 ? -8.694 11.900 3.113 1.00 96.69 170 GLN A N 1
ATOM 1312 C CA . GLN A 1 170 ? -9.315 12.744 4.138 1.00 96.69 170 GLN A CA 1
ATOM 1313 C C . GLN A 1 170 ? -10.769 13.090 3.800 1.00 96.69 170 GLN A C 1
ATOM 1315 O O . GLN A 1 170 ? -11.613 13.074 4.690 1.00 96.69 170 GLN A O 1
ATOM 1320 N N . HIS A 1 171 ? -11.073 13.352 2.525 1.00 95.50 171 HIS A N 1
ATOM 1321 C CA . HIS A 1 171 ? -12.442 13.606 2.080 1.00 95.50 171 HIS A CA 1
ATOM 1322 C C . HIS A 1 171 ? -13.353 12.392 2.302 1.00 95.50 171 HIS A C 1
ATOM 1324 O O . HIS A 1 171 ? -14.372 12.526 2.971 1.00 95.50 171 HIS A O 1
ATOM 1330 N N . ALA A 1 172 ? -12.947 11.203 1.846 1.00 93.88 172 ALA A N 1
ATOM 1331 C CA . ALA A 1 172 ? -13.735 9.979 2.017 1.00 93.88 172 ALA A CA 1
ATOM 1332 C C . ALA A 1 172 ? -13.948 9.603 3.497 1.00 93.88 172 ALA A C 1
ATOM 1334 O O . ALA A 1 172 ? -14.992 9.077 3.877 1.00 93.88 172 ALA A O 1
ATOM 1335 N N . LEU A 1 173 ? -12.962 9.885 4.355 1.00 95.94 173 LEU A N 1
ATOM 1336 C CA . LEU A 1 173 ? -13.091 9.725 5.805 1.00 95.94 173 LEU A CA 1
ATOM 1337 C C . LEU A 1 173 ? -14.096 10.722 6.393 1.00 95.94 173 LEU A C 1
ATOM 1339 O O . LEU A 1 173 ? -14.971 10.322 7.159 1.00 95.94 173 LEU A O 1
ATOM 1343 N N . ALA A 1 174 ? -14.008 11.995 6.003 1.00 95.94 174 ALA A N 1
ATOM 1344 C CA . ALA A 1 174 ? -14.903 13.044 6.480 1.00 95.94 174 ALA A CA 1
ATOM 1345 C C . ALA A 1 174 ? -16.364 12.811 6.057 1.00 95.94 174 ALA A C 1
ATOM 1347 O O . ALA A 1 174 ? -17.264 13.009 6.870 1.00 95.94 174 ALA A O 1
ATOM 1348 N N . GLU A 1 175 ? -16.615 12.332 4.834 1.00 94.88 175 GLU A N 1
ATOM 1349 C CA . GLU A 1 175 ? -17.959 11.932 4.378 1.00 94.88 175 GLU A CA 1
ATOM 1350 C C . GLU A 1 175 ? -18.542 10.798 5.231 1.00 94.88 175 GLU A C 1
ATOM 1352 O O . GLU A 1 175 ? -19.748 10.734 5.474 1.00 94.88 175 GLU A O 1
ATOM 1357 N N . ALA A 1 176 ? -17.676 9.935 5.763 1.00 93.25 176 ALA A N 1
ATOM 1358 C CA . ALA A 1 176 ? -18.045 8.907 6.720 1.00 93.25 176 ALA A CA 1
ATOM 1359 C C . ALA A 1 176 ? -17.990 9.377 8.193 1.00 93.25 176 ALA A C 1
ATOM 1361 O O . ALA A 1 176 ? -18.089 8.554 9.104 1.00 93.25 176 ALA A O 1
ATOM 1362 N N . GLY A 1 177 ? -17.872 10.677 8.461 1.00 94.19 177 GLY A N 1
ATOM 1363 C CA . GLY A 1 177 ? -17.884 11.227 9.818 1.00 94.19 177 GLY A CA 1
ATOM 1364 C C . GLY A 1 177 ? -16.608 10.979 10.628 1.00 94.19 177 GLY A C 1
ATOM 1365 O O . GLY A 1 177 ? -16.614 11.206 11.832 1.00 94.19 177 GLY A O 1
ATOM 1366 N N . PHE A 1 178 ? -15.516 10.538 9.997 1.00 95.88 178 PHE A N 1
ATOM 1367 C CA . PHE A 1 178 ? -14.230 10.380 10.672 1.00 95.88 178 PHE A CA 1
ATOM 1368 C C . PHE A 1 178 ? -13.469 11.709 10.699 1.00 95.88 178 PHE A C 1
ATOM 1370 O O . PHE A 1 178 ?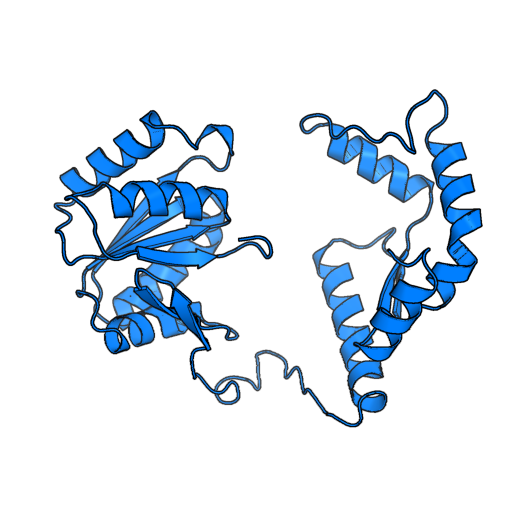 -13.234 12.336 9.662 1.00 95.88 178 PHE A O 1
ATOM 1377 N N . GLU A 1 179 ? -12.988 12.102 11.874 1.00 96.56 179 GLU A N 1
ATOM 1378 C CA . GLU A 1 179 ? -11.948 13.121 11.995 1.00 96.56 179 GLU A CA 1
ATOM 1379 C C . GLU A 1 179 ? -10.606 12.516 11.547 1.00 96.56 179 GLU A C 1
ATOM 1381 O O . GLU A 1 179 ? -10.234 11.424 11.978 1.00 96.56 179 GLU A O 1
ATOM 1386 N N . SER A 1 180 ? -9.853 13.203 10.683 1.00 97.06 180 SER A N 1
ATOM 1387 C CA . SER A 1 180 ? -8.570 12.682 10.196 1.00 97.06 180 SER A CA 1
ATOM 1388 C C . SER A 1 180 ? -7.445 13.710 10.212 1.00 97.06 180 SER A C 1
ATOM 1390 O O . SER A 1 180 ? -7.614 14.854 9.791 1.00 97.06 180 SER A O 1
ATOM 1392 N N . HIS A 1 181 ? -6.266 13.269 10.652 1.00 97.69 181 HIS A N 1
ATOM 1393 C CA . HIS A 1 181 ? -5.021 14.044 10.638 1.00 97.69 181 HIS A CA 1
ATOM 1394 C C . HIS A 1 181 ? -4.001 13.358 9.738 1.00 97.69 181 HIS A C 1
ATOM 1396 O O . HIS A 1 181 ? -3.989 12.132 9.662 1.00 97.69 181 HIS A O 1
ATOM 1402 N N . SER A 1 182 ? -3.130 14.121 9.074 1.00 97.25 182 SER A N 1
ATOM 1403 C CA . SER A 1 182 ? -2.123 13.569 8.159 1.00 97.25 182 SER A CA 1
ATOM 1404 C C . SER A 1 182 ? -0.706 13.988 8.543 1.00 97.25 182 SER A C 1
ATOM 1406 O O . SER A 1 182 ? -0.440 15.164 8.781 1.00 97.25 182 SER A O 1
ATOM 1408 N N . CYS A 1 183 ? 0.212 13.024 8.540 1.00 96.50 183 CYS A N 1
ATOM 1409 C CA . CYS A 1 183 ? 1.646 13.196 8.731 1.00 96.50 183 CYS A CA 1
ATOM 1410 C C . CYS A 1 183 ? 2.381 12.709 7.480 1.00 96.50 183 CYS A C 1
ATOM 1412 O O . CYS A 1 183 ? 2.250 11.545 7.097 1.00 96.50 183 CYS A O 1
ATOM 1414 N N . ALA A 1 184 ? 3.147 13.597 6.846 1.00 95.25 184 ALA A N 1
ATOM 1415 C CA . ALA A 1 184 ? 3.994 13.245 5.714 1.00 95.25 184 ALA A CA 1
ATOM 1416 C C . ALA A 1 184 ? 5.437 12.995 6.176 1.00 95.25 184 ALA A C 1
ATOM 1418 O O . ALA A 1 184 ? 5.992 13.778 6.951 1.00 95.25 184 ALA A O 1
ATOM 1419 N N . VAL A 1 185 ? 6.046 11.921 5.674 1.00 92.56 185 VAL A N 1
ATOM 1420 C CA . VAL A 1 185 ? 7.465 11.596 5.865 1.00 92.56 185 VAL A CA 1
ATOM 1421 C C . VAL A 1 185 ? 8.228 11.660 4.535 1.00 92.56 185 VAL A C 1
ATOM 1423 O O . VAL A 1 185 ? 7.618 11.524 3.470 1.00 92.56 185 VAL A O 1
ATOM 1426 N N . PRO A 1 186 ? 9.561 11.838 4.555 1.00 87.88 186 PRO A N 1
ATOM 1427 C CA . PRO A 1 186 ? 10.343 11.862 3.324 1.00 87.88 186 PRO A CA 1
ATOM 1428 C C . PRO A 1 186 ? 10.237 10.535 2.539 1.00 87.88 186 PRO A C 1
ATOM 1430 O O . PRO A 1 186 ? 10.257 9.459 3.145 1.00 87.88 186 PRO A O 1
ATOM 1433 N N . PRO A 1 187 ? 10.158 10.570 1.195 1.00 79.19 187 PRO A N 1
ATOM 1434 C CA . PRO A 1 187 ? 9.891 9.400 0.352 1.00 79.19 187 PRO A CA 1
ATOM 1435 C C . PRO A 1 187 ? 11.159 8.574 0.053 1.00 79.19 187 PRO A C 1
ATOM 1437 O O . PRO A 1 187 ? 11.475 8.307 -1.108 1.00 79.19 187 PRO A O 1
ATOM 1440 N N . VAL A 1 188 ? 11.926 8.183 1.075 1.00 79.12 188 VAL A N 1
ATOM 1441 C CA . VAL A 1 188 ? 13.161 7.392 0.903 1.00 79.12 188 VAL A CA 1
ATOM 1442 C C . VAL A 1 188 ? 13.231 6.222 1.881 1.00 79.12 188 VAL A C 1
ATOM 1444 O O . VAL A 1 188 ? 12.846 6.343 3.037 1.00 79.12 188 VAL A O 1
ATOM 1447 N N . GLU A 1 189 ? 13.785 5.087 1.444 1.00 78.94 189 GLU A N 1
ATOM 1448 C CA . GLU A 1 189 ? 13.963 3.897 2.300 1.00 78.94 189 GLU A CA 1
ATOM 1449 C C . GLU A 1 189 ? 14.834 4.197 3.530 1.00 78.94 189 GLU A C 1
ATOM 1451 O O . GLU A 1 189 ? 14.619 3.665 4.613 1.00 78.94 189 GLU A O 1
ATOM 1456 N N . GLN A 1 190 ? 15.776 5.131 3.387 1.00 80.56 190 GLN A N 1
ATOM 1457 C CA . GLN A 1 190 ? 16.621 5.636 4.473 1.00 80.56 190 GLN A CA 1
ATOM 1458 C C . GLN A 1 190 ? 15.829 6.355 5.573 1.00 80.56 190 GLN A C 1
ATOM 1460 O O . GLN A 1 190 ? 16.385 6.623 6.630 1.00 80.56 190 GLN A O 1
ATOM 1465 N N . SER A 1 191 ? 14.551 6.674 5.348 1.00 78.00 191 SER A N 1
ATOM 1466 C CA . SER A 1 191 ? 13.639 7.195 6.368 1.00 78.00 191 SER A CA 1
ATOM 1467 C C . SER A 1 191 ? 12.967 6.093 7.194 1.00 78.00 191 SER A C 1
ATOM 1469 O O . SER A 1 191 ? 12.234 6.409 8.127 1.00 78.00 191 SER A O 1
ATOM 1471 N N . LYS A 1 192 ? 13.246 4.805 6.940 1.00 81.38 192 LYS A N 1
ATOM 1472 C CA . LYS A 1 192 ? 12.908 3.711 7.867 1.00 81.38 192 LYS A CA 1
ATOM 1473 C C . LYS A 1 192 ? 13.857 3.698 9.060 1.00 81.38 192 LYS A C 1
ATOM 1475 O O . LYS A 1 192 ? 14.705 2.819 9.206 1.00 81.38 192 LYS A O 1
ATOM 1480 N N . THR A 1 193 ? 13.730 4.696 9.920 1.00 91.50 193 THR A N 1
ATOM 1481 C CA . THR A 1 193 ? 14.559 4.824 11.118 1.00 91.50 193 THR A CA 1
ATOM 1482 C C . THR A 1 193 ? 13.697 4.998 12.356 1.00 91.50 193 THR A C 1
ATOM 1484 O O . THR A 1 193 ? 12.549 5.448 12.296 1.00 91.50 193 THR A O 1
ATOM 1487 N N . LEU A 1 194 ? 14.277 4.674 13.515 1.00 93.88 194 LEU A N 1
ATOM 1488 C CA . LEU A 1 194 ? 13.649 4.960 14.805 1.00 93.88 194 LEU A CA 1
ATOM 1489 C C . LEU A 1 194 ? 13.459 6.463 15.032 1.00 93.88 194 LEU A C 1
ATOM 1491 O O . LEU A 1 194 ? 12.535 6.851 15.734 1.00 93.88 194 LEU A O 1
ATOM 1495 N N . GLU A 1 195 ? 14.289 7.307 14.419 1.00 94.62 195 GLU A N 1
ATOM 1496 C CA . GLU A 1 195 ? 14.132 8.759 14.475 1.00 94.62 195 GLU A CA 1
ATOM 1497 C C . GLU A 1 195 ? 12.852 9.204 13.757 1.00 94.62 195 GLU A C 1
ATOM 1499 O O . GLU A 1 195 ? 12.055 9.961 14.313 1.00 94.62 195 GLU A O 1
ATOM 1504 N N . THR A 1 196 ? 12.589 8.681 12.556 1.00 94.06 196 THR A N 1
ATOM 1505 C CA . THR A 1 196 ? 11.341 8.967 11.840 1.00 94.06 196 THR A CA 1
ATOM 1506 C C . THR A 1 196 ? 10.131 8.407 12.589 1.00 94.06 196 THR A C 1
ATOM 1508 O O . THR A 1 196 ? 9.134 9.113 12.727 1.00 94.06 196 THR A O 1
ATOM 1511 N N . ALA A 1 197 ? 10.226 7.198 13.154 1.00 96.75 197 ALA A N 1
ATOM 1512 C CA . ALA A 1 197 ? 9.178 6.660 14.025 1.00 96.75 197 ALA A CA 1
ATOM 1513 C C . ALA A 1 197 ? 8.936 7.555 15.258 1.00 96.75 197 ALA A C 1
ATOM 1515 O O . ALA A 1 197 ? 7.787 7.826 15.597 1.00 96.75 197 ALA A O 1
ATOM 1516 N N . SER A 1 198 ? 10.001 8.081 15.878 1.00 96.94 198 SER A N 1
ATOM 1517 C CA . SER A 1 198 ? 9.911 9.013 17.010 1.00 96.94 198 SER A CA 1
ATOM 1518 C C . SER A 1 198 ? 9.147 10.280 16.648 1.00 96.94 198 SER A C 1
ATOM 1520 O O . SER A 1 198 ? 8.254 10.687 17.384 1.00 96.94 198 SER A O 1
ATOM 1522 N N . ARG A 1 199 ? 9.424 10.859 15.475 1.00 96.62 199 ARG A N 1
ATOM 1523 C CA . ARG A 1 199 ? 8.688 12.030 14.975 1.00 96.62 199 ARG A CA 1
ATOM 1524 C C . ARG A 1 199 ? 7.200 11.738 14.783 1.00 96.62 199 ARG A C 1
ATOM 1526 O O . ARG A 1 199 ? 6.372 12.606 15.052 1.00 96.62 199 ARG A O 1
ATOM 1533 N N . ILE A 1 200 ? 6.853 10.529 14.335 1.00 97.69 200 ILE A N 1
ATOM 1534 C CA . ILE A 1 200 ? 5.451 10.108 14.221 1.00 97.69 200 ILE A CA 1
ATOM 1535 C C . ILE A 1 200 ? 4.827 9.957 15.616 1.00 97.69 200 ILE A C 1
ATOM 1537 O O . ILE A 1 200 ? 3.698 10.401 15.805 1.00 97.69 200 ILE A O 1
ATOM 1541 N N . TYR A 1 201 ? 5.540 9.413 16.612 1.00 98.25 201 TYR A N 1
ATOM 1542 C CA . TYR A 1 201 ? 5.038 9.365 17.992 1.00 98.25 201 TYR A CA 1
ATOM 1543 C C . TYR A 1 201 ? 4.759 10.763 18.549 1.00 98.25 201 TYR A C 1
ATOM 1545 O O . TYR A 1 201 ? 3.672 10.990 19.077 1.00 98.25 201 TYR A O 1
ATOM 1553 N N . ASP A 1 202 ? 5.686 11.708 18.390 1.00 97.94 202 ASP A N 1
ATOM 1554 C CA . ASP A 1 202 ? 5.504 13.093 18.846 1.00 97.94 202 ASP A CA 1
ATOM 1555 C C . ASP A 1 202 ? 4.290 13.747 18.171 1.00 97.94 202 ASP A C 1
ATOM 1557 O O . ASP A 1 202 ? 3.485 14.439 18.806 1.00 97.94 202 ASP A O 1
ATOM 1561 N N . TRP A 1 203 ? 4.103 13.474 16.879 1.00 98.25 203 TRP A N 1
ATOM 1562 C CA . TRP A 1 203 ? 2.941 13.935 16.133 1.00 98.25 203 TRP A CA 1
ATOM 1563 C C . TRP A 1 203 ? 1.633 13.307 16.646 1.00 98.25 203 TRP A C 1
ATOM 1565 O O . TRP A 1 203 ? 0.683 14.041 16.921 1.00 98.25 203 TRP A O 1
ATOM 1575 N N . LEU A 1 204 ? 1.584 11.992 16.874 1.00 98.19 204 LEU A N 1
ATOM 1576 C CA . LEU A 1 204 ? 0.419 11.305 17.449 1.00 98.19 204 LEU A CA 1
ATOM 1577 C C . LEU A 1 204 ? 0.076 11.842 18.848 1.00 98.19 204 LEU A C 1
ATOM 1579 O O . LEU A 1 204 ? -1.090 12.103 19.150 1.00 98.19 204 LEU A O 1
ATOM 1583 N N . ILE A 1 205 ? 1.087 12.064 19.692 1.00 97.56 205 ILE A N 1
ATOM 1584 C CA . ILE A 1 205 ? 0.926 12.617 21.044 1.00 97.56 205 ILE A CA 1
ATOM 1585 C C . ILE A 1 205 ? 0.379 14.045 20.983 1.00 97.56 205 ILE A C 1
ATOM 1587 O O . ILE A 1 205 ? -0.563 14.367 21.708 1.00 97.56 205 ILE A O 1
ATOM 1591 N N . SER A 1 206 ? 0.917 14.895 20.103 1.00 97.88 206 SER A N 1
ATOM 1592 C CA . SER A 1 206 ? 0.451 16.284 19.974 1.00 97.88 206 SER A CA 1
ATOM 1593 C C . SER A 1 206 ? -1.005 16.381 19.504 1.00 97.88 206 SER A C 1
ATOM 1595 O O . SER A 1 206 ? -1.720 17.290 19.925 1.00 97.88 206 SER A O 1
ATOM 1597 N N . HIS A 1 207 ? -1.484 15.397 18.736 1.00 97.25 207 HIS A N 1
ATOM 1598 C CA . HIS A 1 207 ? -2.889 15.285 18.331 1.00 97.25 207 HIS A CA 1
ATOM 1599 C C . HIS A 1 207 ? -3.754 14.488 19.317 1.00 97.25 207 HIS A C 1
ATOM 1601 O O . HIS A 1 207 ? -4.952 14.312 19.076 1.00 97.25 207 HIS A O 1
ATOM 1607 N N . ARG A 1 208 ? -3.184 14.048 20.447 1.00 96.56 208 ARG A N 1
ATOM 1608 C CA . ARG A 1 208 ? -3.856 13.250 21.484 1.00 96.56 208 ARG A CA 1
ATOM 1609 C C . ARG A 1 208 ? -4.473 11.969 20.917 1.00 96.56 208 ARG A C 1
ATOM 1611 O O . ARG A 1 208 ? -5.648 11.692 21.141 1.00 96.56 208 ARG A O 1
ATOM 1618 N N . ALA A 1 209 ? -3.691 11.226 20.138 1.00 96.69 209 ALA A N 1
ATOM 1619 C CA . ALA A 1 209 ? -4.097 9.921 19.638 1.00 96.69 209 ALA A CA 1
ATOM 1620 C C . ALA A 1 209 ? -4.336 8.936 20.794 1.00 96.69 209 ALA A C 1
ATOM 1622 O O . ALA A 1 209 ? -3.531 8.843 21.725 1.00 96.69 209 ALA A O 1
ATOM 1623 N N . GLU A 1 210 ? -5.428 8.181 20.717 1.00 95.00 210 GLU A N 1
ATOM 1624 C CA . GLU A 1 210 ? -5.835 7.205 21.731 1.00 95.00 210 GLU A CA 1
ATOM 1625 C C . GLU A 1 210 ? -5.813 5.773 21.189 1.00 95.00 210 GLU A C 1
ATOM 1627 O O . GLU A 1 210 ? -5.823 5.534 19.985 1.00 95.00 210 GLU A O 1
ATOM 1632 N N . ARG A 1 211 ? -5.829 4.787 22.093 1.00 90.94 211 ARG A N 1
ATOM 1633 C CA . ARG A 1 211 ? -5.598 3.375 21.750 1.00 90.94 211 ARG A CA 1
ATOM 1634 C C . ARG A 1 211 ? -6.610 2.778 20.760 1.00 90.94 211 ARG A C 1
ATOM 1636 O O . ARG A 1 211 ? -6.267 1.858 20.028 1.00 90.94 211 ARG A O 1
ATOM 1643 N N . GLY A 1 212 ? -7.852 3.261 20.762 1.00 87.81 212 GLY A N 1
ATOM 1644 C CA . GLY A 1 212 ? -8.910 2.774 19.866 1.00 87.81 212 GLY A CA 1
ATOM 1645 C C . GLY A 1 212 ? -8.890 3.395 18.465 1.00 87.81 212 GLY A C 1
ATOM 1646 O O . GLY A 1 212 ? -9.662 2.971 17.610 1.00 87.81 212 GLY A O 1
ATOM 1647 N N . GLN A 1 213 ? -8.044 4.402 18.236 1.00 94.19 213 GLN A N 1
ATOM 1648 C CA . GLN A 1 213 ? -8.007 5.183 17.000 1.00 94.19 213 GLN A CA 1
ATOM 1649 C C . GLN A 1 213 ? -7.019 4.563 16.012 1.00 94.19 213 GLN A C 1
ATOM 1651 O O . GLN A 1 213 ? -5.965 4.063 16.404 1.00 94.19 213 GLN A O 1
ATOM 1656 N N . ALA A 1 214 ? -7.374 4.570 14.729 1.00 95.69 214 ALA A N 1
ATOM 1657 C CA . ALA A 1 214 ? -6.621 3.841 13.717 1.00 95.69 214 ALA A CA 1
ATOM 1658 C C . ALA A 1 214 ? -5.481 4.676 13.124 1.00 95.69 214 ALA A C 1
ATOM 1660 O O . ALA A 1 214 ? -5.650 5.862 12.833 1.00 95.69 214 ALA A O 1
ATOM 1661 N N . ILE A 1 215 ? -4.344 4.031 12.868 1.00 98.31 215 ILE A N 1
ATOM 1662 C CA . ILE A 1 215 ? -3.292 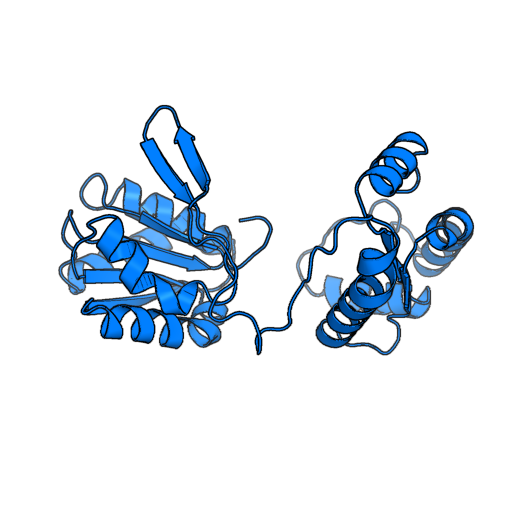4.559 11.996 1.00 98.31 215 ILE A CA 1
ATOM 1663 C C . ILE A 1 215 ? -3.524 4.022 10.582 1.00 98.31 215 ILE A C 1
ATOM 1665 O O . ILE A 1 215 ? -3.691 2.820 10.383 1.00 98.31 215 ILE A O 1
ATOM 1669 N N . LEU A 1 216 ? -3.537 4.914 9.595 1.00 98.19 216 LEU A N 1
ATOM 1670 C CA . LEU A 1 216 ? -3.706 4.604 8.178 1.00 98.19 216 LEU A CA 1
ATOM 1671 C C . LEU A 1 216 ? -2.358 4.762 7.479 1.00 98.19 216 LEU A C 1
ATOM 1673 O O . LEU A 1 216 ? -1.826 5.866 7.408 1.00 98.19 216 LEU A O 1
ATOM 1677 N N . ALA A 1 217 ? -1.818 3.676 6.944 1.00 97.88 217 ALA A N 1
ATOM 1678 C CA . ALA A 1 217 ? -0.564 3.674 6.205 1.00 97.88 217 ALA A CA 1
ATOM 1679 C C . ALA A 1 217 ? -0.840 3.867 4.708 1.00 97.88 217 ALA A C 1
ATOM 1681 O O . ALA A 1 217 ? -1.145 2.912 3.996 1.00 97.88 217 ALA A O 1
ATOM 1682 N N . LEU A 1 218 ? -0.766 5.112 4.233 1.00 97.44 218 LEU A N 1
ATOM 1683 C CA . LEU A 1 218 ? -0.996 5.473 2.835 1.00 97.44 218 LEU A CA 1
ATOM 1684 C C . LEU A 1 218 ? 0.333 5.573 2.087 1.00 97.44 218 LEU A C 1
ATOM 1686 O O . LEU A 1 218 ? 1.023 6.584 2.164 1.00 97.44 218 LEU A O 1
ATOM 1690 N N . GLY A 1 219 ? 0.697 4.539 1.337 1.00 94.06 219 GLY A N 1
ATOM 1691 C CA . GLY A 1 219 ? 1.959 4.540 0.603 1.00 94.06 219 GLY A CA 1
ATOM 1692 C C . GLY A 1 219 ? 2.389 3.162 0.125 1.00 94.06 219 GLY A C 1
ATOM 1693 O O . GLY A 1 219 ? 1.626 2.202 0.165 1.00 94.06 219 GLY A O 1
ATOM 1694 N N . GLY A 1 220 ? 3.626 3.069 -0.360 1.00 91.19 220 GLY A N 1
ATOM 1695 C CA . GLY A 1 220 ? 4.245 1.782 -0.683 1.00 91.19 220 GLY A CA 1
ATOM 1696 C C . GLY A 1 220 ? 4.738 1.046 0.567 1.00 91.19 220 GLY A C 1
ATOM 1697 O O . GLY A 1 220 ? 4.545 1.505 1.694 1.00 91.19 220 GLY A O 1
ATOM 1698 N N . GLY A 1 221 ? 5.466 -0.057 0.367 1.00 90.12 221 GLY A N 1
ATOM 1699 C CA . GLY A 1 221 ? 5.957 -0.904 1.466 1.00 90.12 221 GLY A CA 1
ATOM 1700 C C . GLY A 1 221 ? 6.819 -0.153 2.486 1.00 90.12 221 GLY A C 1
ATOM 1701 O O . GLY A 1 221 ? 6.834 -0.503 3.660 1.00 90.12 221 GLY A O 1
ATOM 1702 N N . MET A 1 222 ? 7.472 0.942 2.074 1.00 92.06 222 MET A N 1
ATOM 1703 C CA . MET A 1 222 ? 8.231 1.785 2.996 1.00 92.06 222 MET A CA 1
ATOM 1704 C C . MET A 1 222 ? 7.364 2.390 4.103 1.00 92.06 222 MET A C 1
ATOM 1706 O O . MET A 1 222 ? 7.657 2.221 5.288 1.00 92.06 222 MET A O 1
ATOM 1710 N N . VAL A 1 223 ? 6.276 3.048 3.701 1.00 94.81 223 VAL A N 1
ATOM 1711 C CA . VAL A 1 223 ? 5.303 3.650 4.615 1.00 94.81 223 VAL A CA 1
ATOM 1712 C C . VAL A 1 223 ? 4.566 2.562 5.389 1.00 94.81 223 VAL A C 1
ATOM 1714 O O . VAL A 1 223 ? 4.376 2.710 6.593 1.00 94.81 223 VAL A O 1
ATOM 1717 N N . GLY A 1 224 ? 4.199 1.463 4.719 1.00 94.88 224 GLY A N 1
ATOM 1718 C CA . GLY A 1 224 ? 3.513 0.323 5.329 1.00 94.88 224 GLY A CA 1
ATOM 1719 C C . GLY A 1 224 ? 4.282 -0.282 6.506 1.00 94.88 224 GLY A C 1
ATOM 1720 O O . GLY A 1 224 ? 3.700 -0.466 7.577 1.00 94.88 224 GLY A O 1
ATOM 1721 N N . ASP A 1 225 ? 5.587 -0.518 6.341 1.00 94.44 225 ASP A N 1
ATOM 1722 C CA . ASP A 1 225 ? 6.459 -1.041 7.399 1.00 94.44 225 ASP A CA 1
ATOM 1723 C C . ASP A 1 225 ? 6.615 -0.043 8.550 1.00 94.44 225 ASP A C 1
ATOM 1725 O O . ASP A 1 225 ? 6.476 -0.402 9.721 1.00 94.44 225 ASP A O 1
ATOM 1729 N N . LEU A 1 226 ? 6.899 1.224 8.226 1.00 95.81 226 LEU A N 1
ATOM 1730 C CA . LEU A 1 226 ? 7.143 2.266 9.222 1.00 95.81 226 LEU A CA 1
ATOM 1731 C C . LEU A 1 226 ? 5.891 2.532 10.068 1.00 95.81 226 LEU A C 1
ATOM 1733 O O . LEU A 1 226 ? 5.954 2.516 11.298 1.00 95.81 226 LEU A O 1
ATOM 1737 N N . ALA A 1 227 ? 4.749 2.748 9.417 1.00 97.12 227 ALA A N 1
ATOM 1738 C CA . ALA A 1 227 ? 3.473 2.961 10.087 1.00 97.12 227 ALA A CA 1
ATOM 1739 C C . ALA A 1 227 ? 3.010 1.701 10.829 1.00 97.12 227 ALA A C 1
ATOM 1741 O O . ALA A 1 227 ? 2.465 1.811 11.925 1.00 97.12 227 ALA A O 1
ATOM 1742 N N . GLY A 1 228 ? 3.273 0.509 10.283 1.00 96.38 228 GLY A N 1
ATOM 1743 C CA . GLY A 1 228 ? 2.983 -0.757 10.951 1.00 96.38 228 GLY A CA 1
ATOM 1744 C C . GLY A 1 228 ? 3.786 -0.944 12.237 1.00 96.38 228 GLY A C 1
ATOM 1745 O O . GLY A 1 228 ? 3.218 -1.306 13.268 1.00 96.38 228 GLY A O 1
ATOM 1746 N N . PHE A 1 229 ? 5.081 -0.620 12.214 1.00 97.06 229 PHE A N 1
ATOM 1747 C CA . PHE A 1 229 ? 5.916 -0.619 13.414 1.00 97.06 229 PHE A CA 1
ATOM 1748 C C . PHE A 1 229 ? 5.403 0.379 14.456 1.00 97.06 229 PHE A C 1
ATOM 1750 O O . PHE A 1 229 ? 5.223 0.007 15.614 1.00 97.06 229 PHE A O 1
ATOM 1757 N N . VAL A 1 230 ? 5.109 1.618 14.044 1.00 98.06 230 VAL A N 1
ATOM 1758 C CA . VAL A 1 230 ? 4.540 2.650 14.925 1.00 98.06 230 VAL A CA 1
ATOM 1759 C C . VAL A 1 230 ? 3.218 2.182 15.535 1.00 98.06 230 VAL A C 1
ATOM 1761 O O . VAL A 1 230 ? 3.028 2.316 16.740 1.00 98.06 230 VAL A O 1
ATOM 1764 N N . ALA A 1 231 ? 2.315 1.600 14.743 1.00 97.50 231 ALA A N 1
ATOM 1765 C CA . ALA A 1 231 ? 1.025 1.119 15.228 1.00 97.50 231 ALA A CA 1
ATOM 1766 C C . ALA A 1 231 ? 1.165 -0.034 16.230 1.00 97.50 231 ALA A C 1
ATOM 1768 O O . ALA A 1 231 ? 0.415 -0.098 17.202 1.00 97.50 231 ALA A O 1
ATOM 1769 N N . ALA A 1 232 ? 2.143 -0.922 16.037 1.00 96.44 232 ALA A N 1
ATOM 1770 C CA . ALA A 1 232 ? 2.392 -2.042 16.939 1.00 96.44 232 ALA A CA 1
ATOM 1771 C C . ALA A 1 232 ? 2.947 -1.606 18.309 1.00 96.44 232 ALA A C 1
ATOM 1773 O O . ALA A 1 232 ? 2.683 -2.256 19.322 1.00 96.44 232 ALA A O 1
ATOM 1774 N N . THR A 1 233 ? 3.720 -0.519 18.361 1.00 97.00 233 THR A N 1
ATOM 1775 C CA . THR A 1 233 ? 4.431 -0.076 19.573 1.00 97.00 233 THR A CA 1
ATOM 1776 C C . THR A 1 233 ? 3.734 1.082 20.291 1.00 97.00 233 THR A C 1
ATOM 1778 O O . THR A 1 233 ? 3.772 1.150 21.525 1.00 97.00 233 THR A O 1
ATOM 1781 N N . PHE A 1 234 ? 3.057 1.972 19.560 1.00 97.50 234 PHE A N 1
ATOM 1782 C CA . PHE A 1 234 ? 2.341 3.111 20.125 1.00 97.50 234 PHE A CA 1
ATOM 1783 C C . PHE A 1 234 ? 1.199 2.627 21.021 1.00 97.50 234 PHE A C 1
ATOM 1785 O O . PHE A 1 234 ? 0.410 1.770 20.632 1.00 97.50 234 PHE A O 1
ATOM 1792 N N . LEU A 1 235 ? 1.144 3.122 22.263 1.00 95.88 235 LEU A N 1
ATOM 1793 C CA . LEU A 1 235 ? 0.179 2.688 23.287 1.00 95.88 235 LEU A CA 1
ATOM 1794 C C . LEU A 1 235 ? 0.074 1.154 23.457 1.00 95.88 235 LEU A C 1
ATOM 1796 O O . LEU A 1 235 ? -0.956 0.646 23.907 1.00 95.88 235 LEU A O 1
ATOM 1800 N N . ARG A 1 236 ? 1.166 0.423 23.171 1.00 95.12 236 ARG A N 1
ATOM 1801 C CA . ARG A 1 236 ? 1.239 -1.053 23.160 1.00 95.12 236 ARG A CA 1
ATOM 1802 C C . ARG A 1 236 ? 0.292 -1.711 22.145 1.00 95.12 236 ARG A C 1
ATOM 1804 O O . ARG A 1 236 ? -0.240 -2.789 22.416 1.00 95.12 236 ARG A O 1
ATOM 1811 N N . GLY A 1 237 ? 0.064 -1.053 21.014 1.00 94.44 237 GLY A N 1
ATOM 1812 C CA . GLY A 1 237 ? -0.749 -1.555 19.916 1.00 94.44 237 GLY A CA 1
ATOM 1813 C C . GLY A 1 237 ? -2.021 -0.737 19.721 1.00 94.44 237 GLY A C 1
ATOM 1814 O O . GLY A 1 237 ? -2.855 -0.650 20.630 1.00 94.44 237 GLY A O 1
ATOM 1815 N N . VAL A 1 238 ? -2.175 -0.204 18.511 1.00 95.25 238 VAL A N 1
ATOM 1816 C CA . VAL A 1 238 ? -3.381 0.461 18.004 1.00 95.25 238 VAL A CA 1
ATOM 1817 C C . VAL A 1 238 ? -3.813 -0.152 16.664 1.00 95.25 238 VAL A C 1
ATOM 1819 O O . VAL A 1 238 ? -2.994 -0.797 16.002 1.00 95.25 238 VAL A O 1
ATOM 1822 N N . PRO A 1 239 ? -5.084 0.009 16.246 1.00 95.75 239 PRO A N 1
ATOM 1823 C CA . PRO A 1 239 ? -5.542 -0.472 14.947 1.00 95.75 239 PRO A CA 1
ATOM 1824 C C . PRO A 1 239 ? -4.719 0.106 13.788 1.00 95.75 239 PRO A C 1
ATOM 1826 O O . PRO A 1 239 ? -4.399 1.294 13.767 1.00 95.75 239 PRO A O 1
ATOM 1829 N N . LEU A 1 240 ? -4.420 -0.737 12.801 1.00 96.38 240 LEU A N 1
ATOM 1830 C CA . LEU A 1 240 ? -3.683 -0.378 11.592 1.00 96.38 240 LEU A CA 1
ATOM 1831 C C . LEU A 1 240 ? -4.539 -0.675 10.360 1.00 96.38 240 LEU A C 1
ATOM 1833 O O . LEU A 1 240 ? -5.083 -1.771 10.232 1.00 96.38 240 LEU A O 1
ATOM 1837 N N . VAL A 1 241 ? -4.605 0.280 9.436 1.00 96.75 241 VAL A N 1
ATOM 1838 C CA . VAL A 1 241 ? -5.232 0.126 8.119 1.00 96.75 241 VAL A CA 1
ATOM 1839 C C . VAL A 1 241 ? -4.172 0.370 7.050 1.00 96.75 241 VAL A C 1
ATOM 1841 O O . VAL A 1 241 ? -3.602 1.456 6.973 1.00 96.75 241 VAL A O 1
ATOM 1844 N N . GLN A 1 242 ? -3.897 -0.638 6.224 1.00 96.56 242 GLN A N 1
ATOM 1845 C CA . GLN A 1 242 ? -2.940 -0.535 5.120 1.00 96.56 242 GLN A CA 1
ATOM 1846 C C . GLN A 1 242 ? -3.643 -0.036 3.854 1.00 96.56 242 GLN A C 1
ATOM 1848 O O . GLN A 1 242 ? -4.667 -0.588 3.453 1.00 96.56 242 GLN A O 1
ATOM 1853 N N . LEU A 1 243 ? -3.077 0.987 3.212 1.00 96.31 243 LEU A N 1
ATOM 1854 C CA . LEU A 1 243 ? -3.540 1.550 1.942 1.00 96.31 243 LEU A CA 1
ATOM 1855 C C . LEU A 1 243 ? -2.382 1.491 0.923 1.00 96.31 243 LEU A C 1
ATOM 1857 O O . LEU A 1 243 ? -1.783 2.530 0.613 1.00 96.31 243 LEU A O 1
ATOM 1861 N N . PRO A 1 244 ? -2.025 0.283 0.435 1.00 93.38 244 PRO A N 1
ATOM 1862 C CA . PRO A 1 244 ? -0.852 0.081 -0.405 1.00 93.38 244 PRO A CA 1
ATOM 1863 C C . PRO A 1 244 ? -1.006 0.783 -1.758 1.00 93.38 244 PRO A C 1
ATOM 1865 O O . PRO A 1 244 ? -1.983 0.582 -2.479 1.00 93.38 244 PRO A O 1
ATOM 1868 N N . THR A 1 245 ? -0.015 1.593 -2.132 1.00 88.81 245 THR A N 1
ATOM 1869 C CA . THR A 1 245 ? 0.016 2.317 -3.419 1.00 88.81 245 THR A CA 1
ATOM 1870 C C . THR A 1 245 ? 1.016 1.742 -4.423 1.00 88.81 245 THR A C 1
ATOM 1872 O O . THR A 1 245 ? 1.137 2.243 -5.542 1.00 88.81 245 THR A O 1
ATOM 1875 N N . SER A 1 246 ? 1.714 0.663 -4.057 1.00 84.50 246 SER A N 1
ATOM 1876 C CA . SER A 1 246 ? 2.645 -0.068 -4.921 1.00 84.50 246 SER A CA 1
ATOM 1877 C C . SER A 1 246 ? 2.295 -1.551 -4.976 1.00 84.50 246 SER A C 1
ATOM 1879 O O . SER A 1 246 ? 1.950 -2.120 -3.951 1.00 84.50 246 SER A O 1
ATOM 1881 N N . LEU A 1 247 ? 2.474 -2.195 -6.133 1.00 76.62 247 LEU A N 1
ATOM 1882 C CA . LEU A 1 247 ? 2.125 -3.610 -6.349 1.00 76.62 247 LEU A CA 1
ATOM 1883 C C . LEU A 1 247 ? 2.871 -4.607 -5.442 1.00 76.62 247 LEU A C 1
ATOM 1885 O O . LEU A 1 247 ? 2.367 -5.693 -5.195 1.00 76.62 247 LEU A O 1
ATOM 1889 N N . LEU A 1 248 ? 4.089 -4.272 -5.010 1.00 78.75 248 LEU A N 1
ATOM 1890 C CA . LEU A 1 248 ? 4.909 -5.144 -4.159 1.00 78.75 248 LEU A CA 1
ATOM 1891 C C . LEU A 1 248 ? 4.560 -5.064 -2.666 1.00 78.75 248 LEU A C 1
ATOM 1893 O O . LEU A 1 248 ? 5.097 -5.862 -1.903 1.00 78.75 248 LEU A O 1
ATOM 1897 N N . ALA A 1 249 ? 3.764 -4.072 -2.263 1.00 57.38 249 ALA A N 1
ATOM 1898 C CA . ALA A 1 249 ? 3.392 -3.840 -0.870 1.00 57.38 249 ALA A CA 1
ATOM 1899 C C . ALA A 1 249 ? 2.167 -4.661 -0.462 1.00 57.38 249 ALA A C 1
ATOM 1901 O O . ALA A 1 249 ? 1.335 -4.949 -1.352 1.00 57.38 249 ALA A O 1
#

Foldseek 3Di:
DLVDPVVVVVVVVPAAFEAEDEQLVLVVVVVVVVVVPPDDDDPQQDDDCSSVSSVVVCVVCVVSSVPGQHYHYPHPHDPVVSVVRVVVSCVVPVCPPPVDCPPPDDPVVFPPDDPQFFDWDDDPVDIDGDGDDVVVLLCVLVVCVVVPADLEEEEEEAPVQCVVCVVSNCVSSVVSNHHYDYDHDHPDLVCLDVVVLVVVLVVCVVVPPDQRYEYEQGEAPSSVVSSVVSQCPPVNHHHYHYRHPDPVD